Protein AF-A0A0F9G2B8-F1 (afdb_monomer_lite)

Structure (mmCIF, N/CA/C/O backbone):
data_AF-A0A0F9G2B8-F1
#
_entry.id   AF-A0A0F9G2B8-F1
#
loop_
_atom_site.group_PDB
_atom_site.id
_atom_site.type_symbol
_atom_site.label_atom_id
_atom_site.label_alt_id
_atom_site.label_comp_id
_atom_site.label_asym_id
_atom_site.label_entity_id
_atom_site.label_seq_id
_atom_site.pdbx_PDB_ins_code
_atom_site.Cartn_x
_atom_site.Cartn_y
_atom_site.Cartn_z
_atom_site.occupancy
_atom_site.B_iso_or_equiv
_atom_site.auth_seq_id
_atom_site.auth_comp_id
_atom_site.auth_asym_id
_atom_site.auth_atom_id
_atom_site.pdbx_PDB_model_num
ATOM 1 N N . MET A 1 1 ? 28.715 27.271 -20.584 1.00 34.56 1 MET A N 1
ATOM 2 C CA . MET A 1 1 ? 28.093 27.544 -21.894 1.00 34.56 1 MET A CA 1
ATOM 3 C C . MET A 1 1 ? 27.666 26.191 -22.403 1.00 34.56 1 MET A C 1
ATOM 5 O O . MET A 1 1 ? 28.525 25.329 -22.443 1.00 34.56 1 MET A O 1
ATOM 9 N N . ASP A 1 2 ? 26.389 25.977 -22.701 1.00 37.84 2 ASP A N 1
ATOM 10 C CA . ASP A 1 2 ? 25.930 24.709 -23.275 1.00 37.84 2 ASP A CA 1
ATOM 11 C C . ASP A 1 2 ? 26.473 24.624 -24.707 1.00 37.84 2 ASP A C 1
ATOM 13 O O . ASP A 1 2 ? 25.862 25.154 -25.639 1.00 37.84 2 ASP A O 1
ATOM 17 N N . SER A 1 3 ? 27.669 24.055 -24.889 1.00 48.16 3 SER A N 1
ATOM 18 C CA . SER A 1 3 ? 28.168 23.772 -26.229 1.00 48.16 3 SER A CA 1
ATOM 19 C C . SER A 1 3 ? 27.267 22.695 -26.831 1.00 48.16 3 SER A C 1
ATOM 21 O O . SER A 1 3 ? 26.915 21.702 -26.194 1.00 48.16 3 SER A O 1
ATOM 23 N N . ASN A 1 4 ? 26.766 22.950 -28.036 1.00 56.47 4 ASN A N 1
ATOM 24 C CA . ASN A 1 4 ? 25.819 22.049 -28.673 1.00 56.47 4 ASN A CA 1
ATOM 25 C C . ASN A 1 4 ? 26.602 20.819 -29.159 1.00 56.47 4 ASN A C 1
ATOM 27 O O . ASN A 1 4 ? 27.321 20.893 -30.154 1.00 56.47 4 ASN A O 1
ATOM 31 N N . ILE A 1 5 ? 26.529 19.721 -28.404 1.00 71.69 5 ILE A N 1
ATOM 32 C CA . ILE A 1 5 ? 27.292 18.489 -28.673 1.00 71.69 5 ILE A CA 1
ATOM 33 C C . ILE A 1 5 ? 26.738 17.768 -29.915 1.00 71.69 5 ILE A C 1
ATOM 35 O O . ILE A 1 5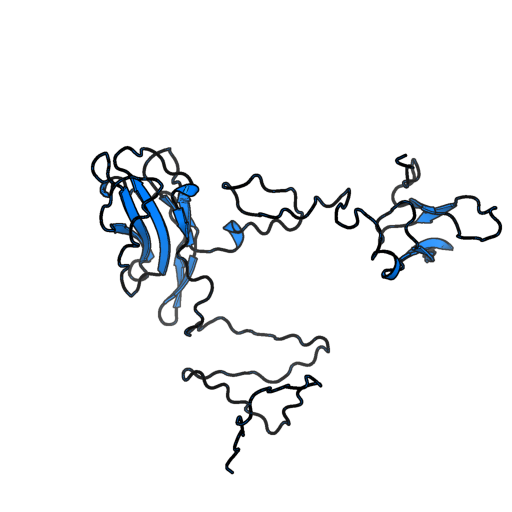 ? 27.465 17.034 -30.588 1.00 71.69 5 ILE A O 1
ATOM 39 N N . ASP A 1 6 ? 25.473 18.023 -30.251 1.00 77.56 6 ASP A N 1
ATOM 40 C CA . ASP A 1 6 ? 24.810 17.494 -31.438 1.00 77.56 6 ASP A CA 1
ATOM 41 C C . ASP A 1 6 ? 25.256 18.223 -32.711 1.00 77.56 6 ASP A C 1
ATOM 43 O O . ASP A 1 6 ? 25.399 19.449 -32.752 1.00 77.56 6 ASP A O 1
ATOM 47 N N . VAL A 1 7 ? 25.440 17.459 -33.788 1.00 80.00 7 VAL A N 1
ATOM 48 C CA . VAL A 1 7 ? 25.774 18.009 -35.106 1.00 80.00 7 VAL A CA 1
ATOM 49 C C . VAL A 1 7 ? 24.481 18.394 -35.839 1.00 80.00 7 VAL A C 1
ATOM 51 O O . VAL A 1 7 ? 23.659 17.508 -36.105 1.00 80.00 7 VAL A O 1
ATOM 54 N N . PRO A 1 8 ? 24.284 19.677 -36.214 1.00 82.12 8 PRO A N 1
ATOM 55 C CA . PRO A 1 8 ? 23.098 20.107 -36.950 1.00 82.12 8 PRO A CA 1
ATOM 56 C C . PRO A 1 8 ? 22.870 19.273 -38.215 1.00 82.12 8 PRO A C 1
ATOM 58 O O . PRO A 1 8 ? 23.817 18.935 -38.928 1.00 82.12 8 PRO A O 1
ATOM 61 N N . ASP A 1 9 ? 21.608 18.917 -38.462 1.00 82.88 9 ASP A N 1
ATOM 62 C CA . ASP A 1 9 ? 21.155 18.138 -39.623 1.00 82.88 9 ASP A CA 1
ATOM 63 C C . ASP A 1 9 ? 21.813 16.751 -39.787 1.00 82.88 9 ASP A C 1
ATOM 65 O O . ASP A 1 9 ? 21.731 16.131 -40.850 1.00 82.88 9 ASP A O 1
ATOM 69 N N . ARG A 1 10 ? 22.453 16.219 -38.732 1.00 78.31 10 ARG A N 1
ATOM 70 C CA . ARG A 1 10 ? 23.087 14.889 -38.737 1.00 78.31 10 ARG A CA 1
ATOM 71 C C . ARG A 1 10 ? 22.729 14.086 -37.480 1.00 78.31 10 ARG A C 1
ATOM 73 O O . ARG A 1 10 ? 23.578 13.909 -36.607 1.00 78.31 10 ARG A O 1
ATOM 80 N N . PRO A 1 11 ? 21.497 13.547 -37.396 1.00 79.12 11 PRO A N 1
ATOM 81 C CA . PRO A 1 11 ? 21.061 12.745 -36.256 1.00 79.12 11 PRO A CA 1
ATOM 82 C C . PRO A 1 11 ? 22.021 11.588 -35.957 1.00 79.12 11 PRO A C 1
ATOM 84 O O . PRO A 1 11 ? 22.464 10.879 -36.865 1.00 79.12 11 PRO A O 1
ATOM 87 N N . GLY A 1 12 ? 22.341 11.399 -34.676 1.00 80.50 12 GLY A N 1
ATOM 88 C CA . GLY A 1 12 ? 23.277 10.368 -34.225 1.00 80.50 12 GLY A CA 1
ATOM 89 C C . GLY A 1 12 ? 24.749 10.688 -34.493 1.00 80.50 12 GLY A C 1
ATOM 90 O O . GLY A 1 12 ? 25.575 9.786 -34.402 1.00 80.50 12 GLY A O 1
ATOM 91 N N . PHE A 1 13 ? 25.102 11.929 -34.842 1.00 86.81 13 PHE A N 1
ATOM 92 C CA . PHE A 1 13 ? 26.487 12.400 -34.837 1.00 86.81 13 PHE A CA 1
ATOM 93 C C . PHE A 1 13 ? 26.721 13.387 -33.701 1.00 86.81 13 PHE A C 1
ATOM 95 O O . PHE A 1 13 ? 25.885 14.245 -33.427 1.00 86.81 13 PHE A O 1
ATOM 102 N N . VAL A 1 14 ? 27.901 13.282 -33.099 1.00 88.50 14 VAL A N 1
ATOM 103 C CA . VAL A 1 14 ? 28.362 14.162 -32.026 1.00 88.50 14 VAL A CA 1
ATOM 104 C C . VAL A 1 14 ? 29.677 14.816 -32.414 1.00 88.50 14 VAL A C 1
ATOM 106 O O . VAL A 1 14 ? 30.476 14.230 -33.158 1.00 88.50 14 VAL A O 1
ATOM 109 N N . TRP A 1 15 ? 29.905 16.023 -31.908 1.00 89.44 15 TRP A N 1
ATOM 110 C CA . TRP A 1 15 ? 31.213 16.658 -31.977 1.00 89.44 15 TRP A CA 1
ATOM 111 C C . TRP A 1 15 ? 32.186 15.966 -31.026 1.00 89.44 15 TRP A C 1
ATOM 113 O O . TRP A 1 15 ? 31.893 15.726 -29.856 1.00 89.44 15 TRP A O 1
ATOM 123 N N . CYS A 1 16 ? 33.362 15.640 -31.544 1.00 88.31 16 CYS A N 1
ATOM 124 C CA . CYS A 1 16 ? 34.480 15.097 -30.794 1.00 88.31 16 CYS A CA 1
ATOM 125 C C . CYS A 1 16 ? 35.729 15.912 -31.102 1.00 88.31 16 CYS A C 1
ATOM 127 O O . CYS A 1 16 ? 35.879 16.465 -32.192 1.00 88.31 16 CYS A O 1
ATOM 129 N N . GLN A 1 17 ? 36.652 15.933 -30.155 1.00 87.38 17 GLN A N 1
ATOM 130 C CA . GLN A 1 17 ? 37.970 16.512 -30.334 1.00 87.38 17 GLN A CA 1
ATOM 131 C C . GLN A 1 17 ? 38.992 15.493 -29.844 1.00 87.38 17 GLN A C 1
ATOM 133 O O . GLN A 1 17 ? 38.793 14.846 -28.817 1.00 87.38 17 GLN A O 1
ATOM 138 N N . GLU A 1 18 ? 40.057 15.296 -30.614 1.00 84.56 18 GLU A N 1
ATOM 139 C CA . GLU A 1 18 ? 41.150 14.434 -30.181 1.00 84.56 18 GLU A CA 1
ATOM 140 C C . GLU A 1 18 ? 41.921 15.152 -29.073 1.00 84.56 18 GLU A C 1
ATOM 142 O O . GLU A 1 18 ? 42.267 16.325 -29.214 1.00 84.56 18 GLU A O 1
ATOM 147 N N . TYR A 1 19 ? 42.169 14.474 -27.956 1.00 73.88 19 TYR A N 1
ATOM 148 C CA . TYR A 1 19 ? 43.008 15.039 -26.909 1.00 73.88 19 TYR A CA 1
ATOM 149 C C . TYR A 1 19 ? 44.463 14.982 -27.373 1.00 73.88 19 TYR A C 1
ATOM 151 O O . TYR A 1 19 ? 45.051 13.904 -27.457 1.00 73.88 19 TYR A O 1
ATOM 159 N N . SER A 1 20 ? 45.037 16.139 -27.697 1.00 74.31 20 SER A N 1
ATOM 160 C CA . SER A 1 20 ? 46.439 16.262 -28.085 1.00 74.31 20 SER A CA 1
ATOM 161 C C . SER A 1 20 ? 47.106 17.348 -27.248 1.00 74.31 20 SER A C 1
ATOM 163 O O . SER A 1 20 ? 46.574 18.454 -27.173 1.00 74.31 20 SER A O 1
ATOM 165 N N . PRO A 1 21 ? 48.291 17.090 -26.668 1.00 65.56 21 PRO A N 1
ATOM 166 C CA . PRO A 1 21 ? 49.053 18.090 -25.918 1.00 65.56 21 PRO A CA 1
ATOM 167 C C . PRO A 1 21 ? 49.640 19.202 -26.806 1.00 65.56 21 PRO A C 1
ATOM 169 O O . PRO A 1 21 ? 50.355 20.066 -26.309 1.00 65.56 21 PRO A O 1
ATOM 172 N N . LEU A 1 22 ? 49.393 19.159 -28.119 1.00 71.69 22 LEU A N 1
ATOM 173 C CA . LEU A 1 22 ? 49.904 20.114 -29.102 1.00 71.69 22 LEU A CA 1
ATOM 174 C C . LEU A 1 22 ? 48.857 21.163 -29.532 1.00 71.69 22 LEU A C 1
ATOM 176 O O . LEU A 1 22 ? 49.079 21.839 -30.529 1.00 71.69 22 LEU A O 1
ATOM 180 N N . ASP A 1 23 ? 47.740 21.292 -28.801 1.00 55.16 23 ASP A N 1
ATOM 181 C CA . ASP A 1 23 ? 46.690 22.331 -28.921 1.00 55.16 23 ASP A CA 1
ATOM 182 C C . ASP A 1 23 ? 46.026 22.536 -30.304 1.00 55.16 23 ASP A C 1
ATOM 184 O O . ASP A 1 23 ? 45.186 23.420 -30.455 1.00 55.16 23 ASP A O 1
ATOM 188 N N . ASP A 1 24 ? 46.315 21.699 -31.305 1.00 58.59 24 ASP A N 1
ATOM 189 C CA . ASP A 1 24 ? 45.799 21.860 -32.675 1.00 58.59 24 ASP A CA 1
ATOM 190 C C . ASP A 1 24 ? 44.963 20.665 -33.155 1.00 58.59 24 ASP A C 1
ATOM 192 O O . ASP A 1 24 ? 45.206 20.062 -34.204 1.00 58.59 24 ASP A O 1
ATOM 196 N N . THR A 1 25 ? 43.964 20.267 -32.368 1.00 72.00 25 THR A N 1
ATOM 197 C CA . THR A 1 25 ? 42.992 19.267 -32.826 1.00 72.00 25 THR A CA 1
ATOM 198 C C . THR A 1 25 ? 41.707 19.950 -33.248 1.00 72.00 25 THR A C 1
ATOM 200 O O . THR A 1 25 ? 40.927 20.448 -32.440 1.00 72.00 25 THR A O 1
ATOM 203 N N . SER A 1 26 ? 41.471 19.961 -34.558 1.00 80.69 26 SER A N 1
ATOM 204 C CA . SER A 1 26 ? 40.194 20.404 -35.109 1.00 80.69 26 SER A CA 1
ATOM 205 C C . SER A 1 26 ? 39.069 19.460 -34.657 1.00 80.69 26 SER A C 1
ATOM 207 O O . SER A 1 26 ? 39.228 18.237 -34.768 1.00 80.69 26 SER A O 1
ATOM 209 N N . PRO A 1 27 ? 37.922 19.991 -34.191 1.00 85.88 27 PRO A N 1
ATOM 210 C CA . PRO A 1 27 ? 36.744 19.181 -33.922 1.00 85.88 27 PRO A CA 1
ATOM 211 C C . PRO A 1 27 ? 36.326 18.380 -35.155 1.00 85.88 27 PRO A C 1
ATOM 213 O O . PRO A 1 27 ? 36.432 18.836 -36.295 1.00 85.88 27 PRO A O 1
ATOM 216 N N . PHE A 1 28 ? 35.813 17.178 -34.931 1.00 89.50 28 PHE A N 1
ATOM 217 C CA . PHE A 1 28 ? 35.293 16.311 -35.978 1.00 89.50 28 PHE A CA 1
ATOM 218 C C . PHE A 1 28 ? 34.016 15.616 -35.517 1.00 89.50 28 PHE A C 1
ATOM 220 O O . PHE A 1 28 ? 33.713 15.553 -34.331 1.00 89.50 28 PHE A O 1
ATOM 227 N N . HIS A 1 29 ? 33.268 15.060 -36.465 1.00 90.62 29 HIS A N 1
ATOM 228 C CA . HIS A 1 29 ? 32.048 14.323 -36.157 1.00 90.62 29 HIS A CA 1
ATOM 229 C C . HIS A 1 29 ? 32.328 12.829 -36.021 1.00 90.62 29 HIS A C 1
ATOM 231 O O . HIS A 1 29 ? 32.966 12.233 -36.898 1.00 90.62 29 HIS A O 1
ATOM 237 N N . ALA A 1 30 ? 31.775 12.208 -34.985 1.00 91.38 30 ALA A N 1
ATOM 238 C CA . ALA A 1 30 ? 31.711 10.758 -34.851 1.00 91.38 30 ALA A CA 1
ATOM 239 C C . ALA A 1 30 ? 30.251 10.307 -34.771 1.00 91.38 30 ALA A C 1
ATOM 241 O O . ALA A 1 30 ? 29.418 10.981 -34.168 1.00 91.38 30 ALA A O 1
ATOM 242 N N . PHE A 1 31 ? 29.933 9.177 -35.403 1.00 90.38 31 PHE A N 1
ATOM 243 C CA . PHE A 1 31 ? 28.634 8.539 -35.227 1.00 90.38 31 PHE A CA 1
ATOM 244 C C . PHE A 1 31 ? 28.550 7.963 -33.813 1.00 90.38 31 PHE A C 1
ATOM 246 O O . PHE A 1 31 ? 29.486 7.311 -33.355 1.00 90.38 31 PHE A O 1
ATOM 253 N N . ASN A 1 32 ? 27.441 8.196 -33.128 1.00 87.62 32 ASN A N 1
ATOM 254 C CA . ASN A 1 32 ? 27.230 7.774 -31.761 1.00 87.62 32 ASN A CA 1
ATOM 255 C C . ASN A 1 32 ? 25.760 7.405 -31.545 1.00 87.62 32 ASN A C 1
ATOM 257 O O . ASN A 1 32 ? 24.875 8.257 -31.555 1.00 87.62 32 ASN A O 1
ATOM 261 N N . ASN A 1 33 ? 25.514 6.117 -31.341 1.00 82.25 33 ASN A N 1
ATOM 262 C CA . ASN A 1 33 ? 24.203 5.567 -31.007 1.00 82.25 33 ASN A CA 1
ATOM 263 C C . ASN A 1 33 ? 24.237 4.696 -29.741 1.00 82.25 33 ASN A C 1
ATOM 265 O O . ASN A 1 33 ? 23.282 3.964 -29.491 1.00 82.25 33 ASN A O 1
ATOM 269 N N . LYS A 1 34 ? 25.347 4.729 -28.991 1.00 77.56 34 LYS A N 1
ATOM 270 C CA . LYS A 1 34 ? 25.601 3.840 -27.843 1.00 77.56 34 LYS A CA 1
ATOM 271 C C . LYS A 1 34 ? 25.976 4.601 -26.579 1.00 77.56 34 LYS A C 1
ATOM 273 O O . LYS A 1 34 ? 25.572 4.201 -25.495 1.00 77.56 34 LYS A O 1
ATOM 278 N N . VAL A 1 35 ? 26.741 5.682 -26.710 1.00 77.81 35 VAL A N 1
ATOM 279 C CA . VAL A 1 35 ? 27.266 6.453 -25.580 1.00 77.81 35 VAL A CA 1
ATOM 280 C C . VAL A 1 35 ? 26.490 7.761 -25.470 1.00 77.81 35 VAL A C 1
ATOM 282 O O . VAL A 1 35 ? 26.173 8.392 -26.474 1.00 77.81 35 VAL A O 1
ATOM 285 N N . GLN A 1 36 ? 26.174 8.215 -24.261 1.00 74.62 36 GLN A N 1
ATOM 286 C CA . GLN A 1 36 ? 25.543 9.522 -24.099 1.00 74.62 36 GLN A CA 1
ATOM 287 C C . GLN A 1 36 ? 26.534 10.638 -24.462 1.00 74.62 36 GLN A C 1
ATOM 289 O O . GLN A 1 36 ? 27.623 10.717 -23.901 1.00 74.62 36 GLN A O 1
ATOM 294 N N . ALA A 1 37 ? 26.145 11.523 -25.377 1.00 77.00 37 ALA A N 1
ATOM 295 C CA . ALA A 1 37 ? 26.949 12.675 -25.759 1.00 77.00 37 ALA A CA 1
ATOM 296 C C . ALA A 1 37 ? 27.060 13.673 -24.589 1.00 77.00 37 ALA A C 1
ATOM 298 O O . ALA A 1 37 ? 26.040 14.145 -24.083 1.00 77.00 37 ALA A O 1
ATOM 299 N N . ARG A 1 38 ? 28.282 13.980 -24.141 1.00 74.12 38 ARG A N 1
ATOM 300 C CA . ARG A 1 38 ? 28.563 14.932 -23.053 1.00 74.12 38 ARG A CA 1
ATOM 301 C C . ARG A 1 38 ? 29.837 15.716 -23.364 1.00 74.12 38 ARG A C 1
ATOM 303 O O . ARG A 1 38 ? 30.818 15.139 -23.827 1.00 74.12 38 ARG A O 1
ATOM 310 N N . GLU A 1 39 ? 29.826 17.016 -23.090 1.00 77.44 39 GLU A N 1
ATOM 311 C CA . GLU A 1 39 ? 31.024 17.851 -23.186 1.00 77.44 39 GLU A CA 1
ATOM 312 C C . GLU A 1 39 ? 32.065 17.368 -22.166 1.00 77.44 39 GLU A C 1
ATOM 314 O O . GLU A 1 39 ? 31.724 17.030 -21.033 1.00 77.44 39 GLU A O 1
ATOM 319 N N . GLY A 1 40 ? 33.328 17.274 -22.588 1.00 75.81 40 GLY A N 1
ATOM 320 C CA . GLY A 1 40 ? 34.428 16.796 -21.743 1.00 75.81 40 GLY A CA 1
ATOM 321 C C . GLY A 1 40 ? 34.461 15.282 -21.500 1.00 75.81 40 GLY A C 1
ATOM 322 O O . GLY A 1 40 ? 35.396 14.790 -20.867 1.00 75.81 40 GLY A O 1
ATOM 323 N N . LEU A 1 41 ? 33.494 14.514 -22.015 1.00 78.25 41 LEU A N 1
ATOM 324 C CA . LEU A 1 41 ? 33.503 13.062 -21.878 1.00 78.25 41 LEU A CA 1
ATOM 325 C C . LEU A 1 41 ? 34.591 12.436 -22.745 1.00 78.25 41 LEU A C 1
ATOM 327 O O . LEU A 1 41 ? 34.567 12.536 -23.972 1.00 78.25 41 LEU A O 1
ATOM 331 N N . THR A 1 42 ? 35.522 11.732 -22.104 1.00 84.69 42 THR A N 1
ATOM 332 C CA . THR A 1 42 ? 36.552 10.988 -22.830 1.00 84.69 42 THR A CA 1
ATOM 333 C C . THR A 1 42 ? 35.955 9.710 -23.409 1.00 84.69 42 THR A C 1
ATOM 335 O O . THR A 1 42 ? 35.523 8.810 -22.682 1.00 84.69 42 THR A O 1
ATOM 338 N N . VAL A 1 43 ? 35.957 9.631 -24.736 1.00 84.94 43 VAL A N 1
ATOM 339 C CA . VAL A 1 43 ? 35.397 8.519 -25.504 1.00 84.94 43 VAL A CA 1
ATOM 340 C C . VAL A 1 43 ? 36.460 7.841 -26.357 1.00 84.94 43 VAL A C 1
ATOM 342 O O . VAL A 1 43 ? 37.454 8.446 -26.753 1.00 84.94 43 VAL A O 1
ATOM 345 N N . TRP A 1 44 ? 36.229 6.570 -26.660 1.00 89.12 44 TRP A N 1
ATOM 346 C CA . TRP A 1 44 ? 37.056 5.775 -27.552 1.00 89.12 44 TRP A CA 1
ATOM 347 C C . TRP A 1 44 ? 36.438 5.829 -28.943 1.00 89.12 44 TRP A C 1
ATOM 349 O O . TRP A 1 44 ? 35.273 5.475 -29.134 1.00 89.12 44 TRP A O 1
ATOM 359 N N . ILE A 1 45 ? 37.215 6.278 -29.926 1.00 90.75 45 ILE A N 1
ATOM 360 C CA . ILE A 1 45 ? 36.748 6.444 -31.303 1.00 90.75 45 ILE A CA 1
ATOM 361 C C . ILE A 1 45 ? 37.462 5.438 -32.192 1.00 90.75 45 ILE A C 1
ATOM 363 O O . ILE A 1 45 ? 38.688 5.358 -32.212 1.00 90.75 45 ILE A O 1
ATOM 367 N N . GLY A 1 46 ? 36.681 4.688 -32.961 1.00 90.88 46 GLY A N 1
ATOM 368 C CA . GLY A 1 46 ? 37.188 3.729 -33.933 1.00 90.88 46 GLY A CA 1
ATOM 369 C C . GLY A 1 46 ? 36.522 3.875 -35.291 1.00 90.88 46 GLY A C 1
ATOM 370 O O . GLY A 1 46 ? 35.751 4.801 -35.541 1.00 90.88 46 GLY A O 1
ATOM 371 N N . LYS A 1 47 ? 36.836 2.949 -36.200 1.00 90.94 47 LYS A N 1
ATOM 372 C CA . LYS A 1 47 ? 36.167 2.852 -37.502 1.00 90.94 47 LYS A CA 1
ATOM 373 C C . LYS A 1 47 ? 34.990 1.885 -37.399 1.00 90.94 47 LYS A C 1
ATOM 375 O O . LYS A 1 47 ? 35.196 0.696 -37.180 1.00 90.94 47 LYS A O 1
ATOM 380 N N . GLY A 1 48 ? 33.780 2.402 -37.579 1.00 80.56 48 GLY A N 1
ATOM 381 C CA . GLY A 1 48 ? 32.556 1.614 -37.684 1.00 80.56 48 GLY A CA 1
ATOM 382 C C . GLY A 1 48 ? 32.327 1.057 -39.093 1.00 80.56 48 GLY A C 1
ATOM 383 O O . GLY A 1 48 ? 33.138 1.237 -40.012 1.00 80.56 48 GLY A O 1
ATOM 384 N N . LEU A 1 49 ? 31.176 0.406 -39.285 1.00 73.56 49 LEU A N 1
ATOM 385 C CA . LEU A 1 49 ? 30.747 -0.095 -40.595 1.00 73.56 49 LEU A CA 1
ATOM 386 C C . LEU A 1 49 ? 30.717 1.044 -41.630 1.00 73.56 49 LEU A C 1
ATOM 388 O O . LEU A 1 49 ? 30.201 2.131 -41.369 1.00 73.56 49 LEU A O 1
ATOM 392 N N . GLY A 1 50 ? 31.298 0.799 -42.808 1.00 79.69 50 GLY A N 1
ATOM 393 C CA . GLY A 1 50 ? 31.427 1.806 -43.869 1.00 79.69 50 GLY A CA 1
ATOM 394 C C . GLY A 1 50 ? 32.581 2.799 -43.679 1.00 79.69 50 GLY A C 1
ATOM 395 O O . GLY A 1 50 ? 32.644 3.798 -44.388 1.00 79.69 50 GLY A O 1
ATOM 396 N N . GLY A 1 51 ? 33.494 2.557 -42.730 1.00 84.31 51 GLY A N 1
ATOM 397 C CA . GLY A 1 51 ? 34.713 3.356 -42.551 1.00 84.31 51 GLY A CA 1
ATOM 398 C C . GLY A 1 51 ? 34.502 4.711 -41.869 1.00 84.31 51 GLY A C 1
ATOM 399 O O . GLY A 1 51 ? 35.456 5.480 -41.733 1.00 84.31 51 GLY A O 1
ATOM 400 N N . ARG A 1 52 ? 33.277 5.001 -41.416 1.00 85.06 52 ARG A N 1
ATOM 401 C CA . ARG A 1 52 ? 32.959 6.196 -40.625 1.00 85.06 52 ARG A CA 1
ATOM 402 C C . ARG A 1 52 ? 33.574 6.103 -39.228 1.00 85.06 52 ARG A C 1
ATOM 404 O O . ARG A 1 52 ? 33.692 5.012 -38.675 1.00 85.06 52 ARG A O 1
ATOM 411 N N . ARG A 1 53 ? 33.931 7.248 -38.646 1.00 91.44 53 ARG A N 1
ATOM 412 C CA . ARG A 1 53 ? 34.326 7.324 -37.233 1.00 91.44 53 ARG A CA 1
ATOM 413 C C . ARG A 1 53 ? 33.100 7.059 -36.363 1.00 91.44 53 ARG A C 1
ATOM 415 O O . ARG A 1 53 ? 32.061 7.681 -36.583 1.00 91.44 53 ARG A O 1
ATOM 422 N N . GLU A 1 54 ? 33.218 6.134 -35.423 1.00 92.19 54 GLU A N 1
ATOM 423 C CA . GLU A 1 54 ? 32.156 5.733 -34.500 1.00 92.19 54 GLU A CA 1
ATOM 424 C C . GLU A 1 54 ? 32.683 5.785 -33.067 1.00 92.19 54 GLU A C 1
ATOM 426 O O . GLU A 1 54 ? 33.818 5.378 -32.803 1.00 92.19 54 GLU A O 1
ATOM 431 N N . VAL A 1 55 ? 31.857 6.298 -32.159 1.00 89.19 55 VAL A N 1
ATOM 432 C CA . VAL A 1 55 ? 32.082 6.198 -30.719 1.00 89.19 55 VAL A CA 1
ATOM 433 C C . VAL A 1 55 ? 31.852 4.742 -30.323 1.00 89.19 55 VAL A C 1
ATOM 435 O O . VAL A 1 55 ? 30.736 4.232 -30.425 1.00 89.19 55 VAL A O 1
ATOM 438 N N . LEU A 1 56 ? 32.929 4.058 -29.941 1.00 86.00 56 LEU A N 1
ATOM 439 C CA . LEU A 1 56 ? 32.903 2.631 -29.627 1.00 86.00 56 LEU A CA 1
ATOM 440 C C . LEU A 1 56 ? 32.490 2.387 -28.184 1.00 86.00 56 LEU A C 1
ATOM 442 O O . LEU A 1 56 ? 31.642 1.541 -27.918 1.00 86.00 56 LEU A O 1
ATOM 446 N N . ASP A 1 57 ? 33.130 3.123 -27.286 1.00 84.12 57 ASP A N 1
ATOM 447 C CA . ASP A 1 57 ? 32.988 2.991 -25.848 1.00 84.12 57 ASP A CA 1
ATOM 448 C C . ASP A 1 57 ? 33.505 4.273 -25.184 1.00 84.12 57 ASP A C 1
ATOM 450 O O . ASP A 1 57 ? 33.907 5.232 -25.854 1.00 84.12 57 ASP A O 1
ATOM 454 N N . TRP A 1 58 ? 33.510 4.308 -23.865 1.00 84.06 58 TRP A N 1
ATOM 455 C CA . TRP A 1 58 ? 33.930 5.455 -23.085 1.00 84.06 58 TRP A CA 1
ATOM 456 C C . TRP A 1 58 ? 34.739 5.018 -21.873 1.00 84.06 58 TRP A C 1
ATOM 458 O O . TRP A 1 58 ? 34.623 3.893 -21.389 1.00 84.06 58 TRP A O 1
ATOM 468 N N . ASN A 1 59 ? 35.608 5.901 -21.383 1.00 73.56 59 ASN A N 1
ATOM 469 C CA . ASN A 1 59 ? 36.401 5.569 -20.211 1.00 73.56 59 ASN A CA 1
ATOM 470 C C . ASN A 1 59 ? 35.545 5.698 -18.937 1.00 73.56 59 ASN A C 1
ATOM 472 O O . ASN A 1 59 ? 35.345 6.793 -18.412 1.00 73.56 59 ASN A O 1
ATOM 476 N N . ASN A 1 60 ? 35.071 4.571 -18.404 1.00 63.97 60 ASN A N 1
ATOM 477 C CA . ASN A 1 60 ? 34.235 4.556 -17.200 1.00 63.97 60 ASN A CA 1
ATOM 478 C C . ASN A 1 60 ? 34.985 5.032 -15.931 1.00 63.97 60 ASN A C 1
ATOM 480 O O . ASN A 1 60 ? 34.367 5.461 -14.962 1.00 63.97 60 ASN A O 1
ATOM 484 N N . SER A 1 61 ? 36.326 5.033 -15.933 1.00 60.31 61 SER A N 1
ATOM 485 C CA . SER A 1 61 ? 37.123 5.525 -14.792 1.00 60.31 61 SER A CA 1
ATOM 486 C C . SER A 1 61 ? 37.162 7.056 -14.668 1.00 60.31 61 SER A C 1
ATOM 488 O O . SER A 1 61 ? 37.500 7.574 -13.607 1.00 60.31 61 SER A O 1
ATOM 490 N N . THR A 1 62 ? 36.769 7.800 -15.710 1.00 58.12 62 THR A N 1
ATOM 491 C CA . THR A 1 62 ? 36.733 9.279 -15.702 1.00 58.12 62 THR A CA 1
ATOM 492 C C . THR A 1 62 ? 35.452 9.887 -15.109 1.00 58.12 62 THR A C 1
ATOM 494 O O . THR A 1 62 ? 35.368 11.103 -14.969 1.00 58.12 62 THR A O 1
ATOM 497 N N . ILE A 1 63 ? 34.467 9.071 -14.719 1.00 52.53 63 ILE A N 1
ATOM 498 C CA . ILE A 1 63 ? 33.170 9.527 -14.173 1.00 52.53 63 ILE A CA 1
ATOM 499 C C . ILE A 1 63 ? 33.207 9.883 -12.690 1.00 52.53 63 ILE A C 1
ATOM 501 O O . ILE A 1 63 ? 32.363 10.642 -12.217 1.00 52.53 63 ILE A O 1
ATOM 505 N N . VAL A 1 64 ? 34.190 9.370 -11.951 1.00 46.31 64 VAL A N 1
ATOM 506 C CA . VAL A 1 64 ? 34.185 9.410 -10.479 1.00 46.31 64 VAL A CA 1
ATOM 507 C C . VAL A 1 64 ? 34.343 10.837 -9.912 1.00 46.31 64 VAL A C 1
ATOM 509 O O . 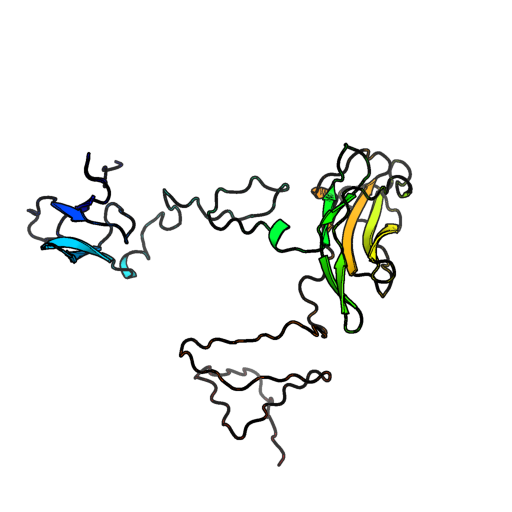VAL A 1 64 ? 34.227 11.020 -8.711 1.00 46.31 64 VAL A O 1
ATOM 512 N N . ASN A 1 65 ? 34.553 11.863 -10.749 1.00 47.59 65 ASN A N 1
ATOM 513 C CA . ASN A 1 65 ? 34.787 13.245 -10.307 1.00 47.59 65 ASN A CA 1
ATOM 514 C C . ASN A 1 65 ? 34.066 14.335 -11.123 1.00 47.59 65 ASN A C 1
ATOM 516 O O . ASN A 1 65 ? 34.470 15.496 -11.078 1.00 47.59 65 ASN A O 1
ATOM 520 N N . THR A 1 66 ? 33.010 14.017 -11.876 1.00 48.19 66 THR A N 1
ATOM 521 C CA . THR A 1 66 ? 32.183 15.083 -12.468 1.00 48.19 66 THR A CA 1
ATOM 522 C C . THR A 1 66 ? 31.047 15.452 -11.524 1.00 48.19 66 THR A C 1
ATOM 524 O O . THR A 1 66 ? 30.087 14.685 -11.388 1.00 48.19 66 THR A O 1
ATOM 527 N N . ASP A 1 67 ? 31.132 16.639 -10.917 1.00 45.34 67 ASP A N 1
ATOM 528 C CA . ASP A 1 67 ? 29.978 17.318 -10.323 1.00 45.34 67 ASP A CA 1
ATOM 529 C C . ASP A 1 67 ? 28.827 17.254 -11.342 1.00 45.34 67 ASP A C 1
ATOM 531 O O . ASP A 1 67 ? 28.991 17.677 -12.489 1.00 45.34 67 ASP A O 1
ATOM 535 N N . ASN A 1 68 ? 27.680 16.690 -10.944 1.00 46.16 68 ASN A N 1
ATOM 536 C CA . ASN A 1 68 ? 26.493 16.412 -11.777 1.00 46.16 68 ASN A CA 1
ATOM 537 C C . ASN A 1 68 ? 26.424 15.063 -12.524 1.00 46.16 68 ASN A C 1
ATOM 539 O O . ASN A 1 68 ? 25.549 14.903 -13.377 1.00 46.16 68 ASN A O 1
ATOM 543 N N . TYR A 1 69 ? 27.221 14.038 -12.186 1.00 47.91 69 TYR A N 1
ATOM 544 C CA . TYR A 1 69 ? 26.934 12.677 -12.689 1.00 47.91 69 TYR A CA 1
ATOM 545 C C . TYR A 1 69 ? 25.508 12.200 -12.324 1.00 47.91 69 TYR A C 1
ATOM 547 O O . TYR A 1 69 ? 24.861 11.526 -13.125 1.00 47.91 69 TYR A O 1
ATOM 555 N N . ALA A 1 70 ? 24.984 12.650 -11.177 1.00 47.06 70 ALA A N 1
ATOM 556 C CA . ALA A 1 70 ? 23.622 12.388 -10.706 1.00 47.06 70 ALA A CA 1
ATOM 557 C C . ALA A 1 70 ? 22.505 13.155 -11.455 1.00 47.06 70 ALA A C 1
ATOM 559 O O . ALA A 1 70 ? 21.330 12.893 -11.217 1.00 47.06 70 ALA A O 1
ATOM 560 N N . ALA A 1 71 ? 22.834 14.089 -12.354 1.00 45.69 71 ALA A N 1
ATOM 561 C CA . ALA A 1 71 ? 21.855 14.850 -13.130 1.00 45.69 71 ALA A CA 1
ATOM 562 C C . ALA A 1 71 ? 21.964 14.473 -14.614 1.00 45.69 71 ALA A C 1
ATOM 564 O O . ALA A 1 71 ? 22.621 15.135 -15.419 1.00 45.69 71 ALA A O 1
ATOM 565 N N . GLN A 1 72 ? 21.336 13.364 -14.997 1.00 49.88 72 GLN A N 1
ATOM 566 C CA . GLN A 1 72 ? 21.204 13.004 -16.403 1.00 49.88 72 GLN A CA 1
ATOM 567 C C . GLN A 1 72 ? 20.210 13.980 -17.081 1.00 49.88 72 GLN A C 1
ATOM 569 O O . GLN A 1 72 ? 19.055 14.088 -16.698 1.00 49.88 72 GLN A O 1
ATOM 574 N N . LYS A 1 73 ? 20.626 14.711 -18.130 1.00 42.53 73 LYS A N 1
ATOM 575 C CA . LYS A 1 73 ? 19.753 15.678 -18.851 1.00 42.53 73 LYS A CA 1
ATOM 576 C C . LYS A 1 73 ? 18.565 15.020 -19.591 1.00 42.53 73 LYS A C 1
ATOM 578 O O . LYS A 1 73 ? 17.631 15.716 -19.969 1.00 42.53 73 LYS A O 1
ATOM 583 N N . TYR A 1 74 ? 18.592 13.696 -19.781 1.00 44.19 74 TYR A N 1
ATOM 584 C CA . TYR A 1 74 ? 17.543 12.918 -20.469 1.00 44.19 74 TYR A CA 1
ATOM 585 C C . TYR A 1 74 ? 16.949 11.777 -19.638 1.00 44.19 74 TYR A C 1
ATOM 587 O O . TYR A 1 74 ? 16.054 11.081 -20.107 1.00 44.19 74 TYR A O 1
ATOM 595 N N . LEU A 1 75 ? 17.438 11.589 -18.419 1.00 42.53 75 LEU A N 1
ATOM 596 C CA . LEU A 1 75 ? 16.867 10.669 -17.452 1.00 42.53 75 LEU A CA 1
ATOM 597 C C . LEU A 1 75 ? 16.705 11.496 -16.188 1.00 42.53 75 LEU A C 1
ATOM 599 O O . LEU A 1 75 ? 17.702 11.939 -15.624 1.00 42.53 75 LEU A O 1
ATOM 603 N N . PRO A 1 76 ? 15.476 11.845 -15.818 1.00 45.09 76 PRO A N 1
ATOM 604 C CA . PRO A 1 76 ? 15.257 12.682 -14.657 1.00 45.09 76 PRO A CA 1
ATOM 605 C C . PRO A 1 76 ? 15.963 12.100 -13.443 1.00 45.09 76 PRO A C 1
ATOM 607 O O . PRO A 1 76 ? 16.076 10.884 -13.322 1.00 45.09 76 PRO A O 1
ATOM 610 N N . THR A 1 77 ? 16.491 12.973 -12.583 1.00 48.47 77 THR A N 1
ATOM 611 C CA . THR A 1 77 ? 17.084 12.562 -11.310 1.00 48.47 77 THR A CA 1
ATOM 612 C C . THR A 1 77 ? 16.157 11.544 -10.654 1.00 48.47 77 THR A C 1
ATOM 614 O O . THR A 1 77 ? 14.978 11.862 -10.469 1.00 48.47 77 THR A O 1
ATOM 617 N N . HIS A 1 78 ? 16.682 10.347 -10.352 1.00 47.75 78 HIS A N 1
ATOM 618 C CA . HIS A 1 78 ? 15.926 9.304 -9.659 1.00 47.75 78 HIS A CA 1
ATOM 619 C C . HIS A 1 78 ? 15.273 9.946 -8.445 1.00 47.75 78 HIS A C 1
ATOM 621 O O . HIS A 1 78 ? 15.956 10.569 -7.622 1.00 47.75 78 HIS A O 1
ATOM 627 N N . HIS A 1 79 ? 13.948 9.889 -8.381 1.00 50.78 79 HIS A N 1
ATOM 628 C CA . HIS A 1 79 ? 13.239 10.576 -7.317 1.00 50.78 79 HIS A CA 1
ATOM 629 C C . HIS A 1 7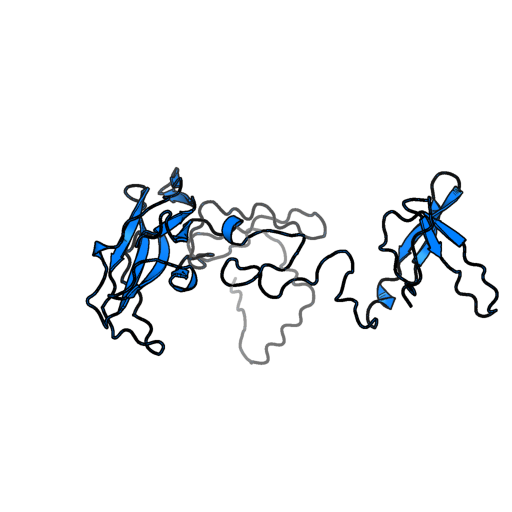9 ? 13.472 9.803 -6.017 1.00 50.78 79 HIS A C 1
ATOM 631 O O . HIS A 1 79 ? 13.575 8.579 -6.024 1.00 50.78 79 HIS A O 1
ATOM 637 N N . SER A 1 80 ? 13.619 10.491 -4.887 1.00 51.62 80 SER A N 1
ATOM 638 C CA . SER A 1 80 ? 13.803 9.808 -3.597 1.00 51.62 80 SER A CA 1
ATOM 639 C C . SER A 1 80 ? 12.553 9.047 -3.153 1.00 51.62 80 SER A C 1
ATOM 641 O O . SER A 1 80 ? 12.640 8.178 -2.292 1.00 51.62 80 SER A O 1
ATOM 643 N N . ASP A 1 81 ? 11.403 9.371 -3.743 1.00 52.03 81 ASP A N 1
ATOM 644 C CA . ASP A 1 81 ? 10.110 8.763 -3.465 1.00 52.03 81 ASP A CA 1
ATOM 645 C C . ASP A 1 81 ? 9.380 8.434 -4.780 1.00 52.03 81 ASP A C 1
ATOM 647 O O . ASP A 1 81 ? 9.381 9.198 -5.745 1.00 52.03 81 ASP A O 1
ATOM 651 N N . HIS A 1 82 ? 8.836 7.220 -4.863 1.00 52.59 82 HIS A N 1
ATOM 652 C CA . HIS A 1 82 ? 8.089 6.716 -6.025 1.00 52.59 82 HIS A CA 1
ATOM 653 C C . HIS A 1 82 ? 6.632 6.406 -5.623 1.00 52.59 82 HIS A C 1
ATOM 655 O O . HIS A 1 82 ? 5.941 5.597 -6.250 1.00 52.59 82 HIS A O 1
ATOM 661 N N . GLU A 1 83 ? 6.160 7.035 -4.545 1.00 47.78 83 GLU A N 1
ATOM 662 C CA . GLU A 1 83 ? 4.855 6.785 -3.941 1.00 47.78 83 GLU A CA 1
ATOM 663 C C . GLU A 1 83 ? 3.857 7.873 -4.352 1.00 47.78 83 GLU A C 1
ATOM 665 O O . GLU A 1 83 ? 3.977 9.041 -3.995 1.00 47.78 83 GLU A O 1
ATOM 670 N N . TRP A 1 84 ? 2.854 7.481 -5.144 1.00 45.91 84 TRP A N 1
ATOM 671 C CA . TRP A 1 84 ? 1.701 8.326 -5.464 1.00 45.91 84 TRP A CA 1
ATOM 672 C C . TRP A 1 84 ? 0.500 7.892 -4.612 1.00 45.91 84 TRP A C 1
ATOM 674 O O . TRP A 1 84 ? 0.238 6.673 -4.563 1.00 45.91 84 TRP A O 1
ATOM 684 N N . PRO A 1 85 ? -0.267 8.831 -4.019 1.00 48.97 85 PRO A N 1
ATOM 685 C CA . PRO A 1 85 ? -0.306 10.280 -4.229 1.00 48.97 85 PRO A CA 1
ATOM 686 C C . PRO A 1 85 ? 0.457 11.100 -3.192 1.00 48.97 85 PRO A C 1
ATOM 688 O O . PRO A 1 85 ? 0.447 12.325 -3.295 1.00 48.97 85 PRO A O 1
ATOM 691 N N . ASP A 1 86 ? 1.089 10.454 -2.216 1.00 47.97 86 ASP A N 1
ATOM 692 C CA . ASP A 1 86 ? 1.726 11.140 -1.089 1.00 47.97 86 ASP A CA 1
ATOM 693 C C . ASP A 1 86 ? 2.864 12.068 -1.546 1.00 47.97 86 ASP A C 1
ATOM 695 O O . ASP A 1 86 ? 3.144 13.079 -0.898 1.00 47.97 86 ASP A O 1
ATOM 699 N N . PHE A 1 87 ? 3.433 11.806 -2.731 1.00 52.56 87 PHE A N 1
ATOM 700 C CA . PHE A 1 87 ? 4.429 12.652 -3.376 1.00 52.56 87 PHE A CA 1
ATOM 701 C C . PHE A 1 87 ? 4.129 12.919 -4.857 1.00 52.56 87 PHE A C 1
ATOM 703 O O . PHE A 1 87 ? 3.378 12.208 -5.536 1.00 52.56 87 PHE A O 1
ATOM 710 N N . LYS A 1 88 ? 4.728 13.994 -5.386 1.00 50.34 88 LYS A N 1
ATOM 711 C CA . LYS A 1 88 ? 4.714 14.296 -6.821 1.00 50.34 88 LYS A CA 1
ATOM 712 C C . LYS A 1 88 ? 5.737 13.369 -7.486 1.00 50.34 88 LYS A C 1
ATOM 714 O O . LYS A 1 88 ? 6.925 13.619 -7.307 1.00 50.34 88 LYS A O 1
ATOM 719 N N . PRO A 1 89 ? 5.318 12.351 -8.258 1.00 49.41 89 PRO A N 1
ATOM 720 C CA . PRO A 1 89 ? 6.248 11.374 -8.800 1.00 49.41 89 PRO A CA 1
ATOM 721 C C . PRO A 1 89 ? 7.258 12.096 -9.686 1.00 49.41 89 PRO A C 1
ATOM 723 O O . PRO A 1 89 ? 6.880 12.824 -10.616 1.00 49.41 89 PRO A O 1
ATOM 726 N N . GLY A 1 90 ? 8.541 11.926 -9.373 1.00 52.81 90 GLY A N 1
ATOM 727 C CA . GLY A 1 90 ? 9.596 12.370 -10.267 1.00 52.81 90 GLY A CA 1
ATOM 728 C C . GLY A 1 90 ? 9.521 11.600 -11.590 1.00 52.81 90 GLY A C 1
ATOM 729 O O . GLY A 1 90 ? 8.954 10.507 -11.643 1.00 52.81 90 GLY A O 1
ATOM 730 N N . PRO A 1 91 ? 10.030 12.159 -12.695 1.00 47.66 91 PRO A N 1
ATOM 731 C CA . PRO A 1 91 ? 9.812 11.584 -14.013 1.00 47.66 91 PRO A CA 1
ATOM 732 C C . PRO A 1 91 ? 10.793 10.435 -14.307 1.00 47.66 91 PRO A C 1
ATOM 734 O O . PRO A 1 91 ? 11.559 10.495 -15.255 1.00 47.66 91 PRO A O 1
ATOM 737 N N . ASP A 1 92 ? 10.805 9.381 -13.494 1.00 48.78 92 ASP A N 1
ATOM 738 C CA . ASP A 1 92 ? 11.736 8.266 -13.680 1.00 48.78 92 ASP A CA 1
ATOM 739 C C . ASP A 1 92 ? 11.253 7.271 -14.760 1.00 48.78 92 ASP A C 1
ATOM 741 O O . ASP A 1 92 ? 10.054 7.010 -14.905 1.00 48.78 92 ASP A O 1
ATOM 745 N N . VAL A 1 93 ? 12.176 6.719 -15.559 1.00 42.00 93 VAL A N 1
ATOM 746 C CA . VAL A 1 93 ? 11.847 5.851 -16.720 1.00 42.00 93 VAL A CA 1
ATOM 747 C C . VAL A 1 93 ? 11.564 4.397 -16.343 1.00 42.00 93 VAL A C 1
ATOM 749 O O . VAL A 1 93 ? 11.066 3.631 -17.169 1.00 42.00 93 VAL A O 1
ATOM 752 N N . VAL A 1 94 ? 11.819 4.013 -15.093 1.00 45.59 94 VAL A N 1
ATOM 753 C CA . VAL A 1 94 ? 11.426 2.712 -14.542 1.00 45.59 94 VAL A CA 1
ATOM 754 C C . VAL A 1 94 ? 10.193 2.923 -13.668 1.00 45.59 94 VAL A C 1
ATOM 756 O O . VAL A 1 94 ? 10.228 2.783 -12.450 1.00 45.59 94 VAL A O 1
ATOM 759 N N . ASN A 1 95 ? 9.079 3.299 -14.301 1.00 40.59 95 ASN A N 1
ATOM 760 C CA . ASN A 1 95 ? 7.768 3.369 -13.655 1.00 40.59 95 ASN A CA 1
ATOM 761 C C . ASN A 1 95 ? 7.263 1.954 -13.341 1.00 40.59 95 ASN A C 1
ATOM 763 O O . ASN A 1 95 ? 6.322 1.450 -13.953 1.00 40.59 95 ASN A O 1
ATOM 767 N N . VAL A 1 96 ? 7.889 1.293 -12.374 1.00 43.03 96 VAL A N 1
ATOM 768 C CA . VAL A 1 96 ? 7.226 0.231 -11.636 1.00 43.03 96 VAL A CA 1
ATOM 769 C C . VAL A 1 96 ? 6.552 0.920 -10.462 1.00 43.03 96 VAL A C 1
ATOM 771 O O . VAL A 1 96 ? 7.133 1.102 -9.398 1.00 43.03 96 VAL A O 1
ATOM 774 N N . TYR A 1 97 ? 5.322 1.378 -10.683 1.00 45.19 97 TYR A N 1
ATOM 775 C CA . TYR A 1 97 ? 4.529 1.960 -9.611 1.00 45.19 97 TYR A CA 1
ATOM 776 C C . TYR A 1 97 ? 4.424 0.930 -8.472 1.00 45.19 97 TYR A C 1
ATOM 778 O O . TYR A 1 97 ? 4.138 -0.241 -8.740 1.00 45.19 97 TYR A O 1
ATOM 786 N N . PRO A 1 98 ? 4.550 1.313 -7.194 1.00 44.38 98 PRO A N 1
ATOM 787 C CA . PRO A 1 98 ? 4.242 0.405 -6.088 1.00 44.38 98 PRO A CA 1
ATOM 788 C C . PRO A 1 98 ? 2.815 -0.169 -6.195 1.00 44.38 98 PRO A C 1
ATOM 790 O O . PRO A 1 98 ? 2.552 -1.293 -5.768 1.00 44.38 98 PRO A O 1
ATOM 793 N N . ARG A 1 99 ? 1.897 0.549 -6.868 1.00 44.22 99 ARG A N 1
ATOM 794 C CA . ARG A 1 99 ? 0.561 0.056 -7.268 1.00 44.22 99 ARG A CA 1
ATOM 795 C C . ARG A 1 99 ? 0.597 -1.165 -8.193 1.00 44.22 99 ARG A C 1
ATOM 797 O O . ARG A 1 99 ? -0.304 -1.987 -8.126 1.00 44.22 99 ARG A O 1
ATOM 804 N N . SER A 1 100 ? 1.618 -1.289 -9.039 1.00 40.31 100 SER A N 1
ATOM 805 C CA . SER A 1 100 ? 1.828 -2.443 -9.926 1.00 40.31 100 SER A CA 1
ATOM 806 C C . SER A 1 100 ? 2.571 -3.614 -9.274 1.00 40.31 100 SER A C 1
ATOM 808 O O . SER A 1 100 ? 2.541 -4.707 -9.832 1.00 40.31 100 SER A O 1
ATOM 810 N N . LEU A 1 101 ? 3.202 -3.425 -8.108 1.00 55.81 101 LEU A N 1
ATOM 811 C CA . LEU A 1 101 ? 3.900 -4.507 -7.395 1.00 55.81 101 LEU A CA 1
ATOM 812 C C . LEU A 1 101 ? 3.134 -5.054 -6.196 1.00 55.81 101 LEU A C 1
ATOM 814 O O . LEU A 1 101 ? 3.346 -6.197 -5.804 1.00 55.81 101 LEU A O 1
ATOM 818 N N . SER A 1 102 ? 2.259 -4.252 -5.597 1.00 64.56 102 SER A N 1
ATOM 819 C CA . SER A 1 102 ? 1.690 -4.582 -4.298 1.00 64.56 102 SER A CA 1
ATOM 820 C C . SER A 1 102 ? 0.236 -5.039 -4.460 1.00 64.56 102 SER A C 1
ATOM 822 O O . SER A 1 102 ? -0.707 -4.245 -4.490 1.00 64.56 102 SER A O 1
ATOM 824 N N . MET A 1 103 ? 0.060 -6.355 -4.612 1.00 83.88 103 MET A N 1
ATOM 825 C CA . MET A 1 103 ? -1.257 -7.000 -4.638 1.00 83.88 103 MET A CA 1
ATOM 826 C C . MET A 1 103 ? -2.056 -6.653 -3.371 1.00 83.88 103 MET A C 1
ATOM 828 O O . MET A 1 103 ? -1.479 -6.323 -2.333 1.00 83.88 103 MET A O 1
ATOM 832 N N . LEU A 1 104 ? -3.387 -6.688 -3.461 1.00 90.44 104 LEU A N 1
ATOM 833 C CA . LEU A 1 104 ? -4.289 -6.334 -2.356 1.00 90.44 104 LEU A CA 1
ATOM 834 C C . LEU A 1 104 ? -4.055 -4.932 -1.749 1.00 90.44 104 LEU A C 1
ATOM 836 O O . LEU A 1 104 ? -4.327 -4.723 -0.575 1.00 90.44 104 LEU A O 1
ATOM 840 N N . ARG A 1 105 ? -3.543 -3.945 -2.496 1.00 89.75 105 ARG A N 1
ATOM 841 C CA . ARG A 1 105 ? -3.416 -2.559 -1.992 1.00 89.75 105 ARG A CA 1
ATOM 842 C C . ARG A 1 105 ? -4.784 -1.953 -1.709 1.00 89.75 105 ARG A C 1
ATOM 844 O O . ARG A 1 105 ? -5.599 -1.945 -2.633 1.00 89.75 105 ARG A O 1
ATOM 851 N N . THR A 1 106 ? -4.981 -1.380 -0.520 1.00 92.38 106 THR A N 1
ATOM 852 C CA . THR A 1 106 ? -6.143 -0.528 -0.218 1.00 92.38 106 THR A CA 1
ATOM 853 C C . THR A 1 106 ? -5.912 0.911 -0.703 1.00 92.38 106 THR A C 1
ATOM 855 O O . THR A 1 106 ? -4.792 1.413 -0.636 1.00 92.38 106 THR A O 1
ATOM 858 N N . TYR A 1 107 ? -6.948 1.551 -1.245 1.00 91.50 107 TYR A N 1
ATOM 859 C CA . TYR A 1 107 ? -6.954 2.948 -1.706 1.00 91.50 107 TYR A CA 1
ATOM 860 C C . TYR A 1 107 ? -8.356 3.565 -1.530 1.00 91.50 107 TYR A C 1
ATOM 862 O O . TYR A 1 107 ? -9.321 2.813 -1.374 1.00 91.50 107 TYR A O 1
ATOM 870 N N . PRO A 1 108 ? -8.513 4.905 -1.533 1.00 93.31 108 PRO A N 1
ATOM 871 C CA . PRO A 1 108 ? -9.821 5.542 -1.405 1.00 93.31 108 PRO A CA 1
ATOM 872 C C . PRO A 1 108 ? -10.809 5.036 -2.456 1.00 93.31 108 PRO A C 1
ATOM 874 O O . PRO A 1 108 ? -10.467 4.876 -3.631 1.00 93.31 108 PRO A O 1
ATOM 877 N N . GLY A 1 109 ? -12.036 4.765 -2.021 1.00 88.25 109 GLY A N 1
ATOM 878 C CA . GLY A 1 109 ? -13.122 4.373 -2.905 1.00 88.25 109 GLY A CA 1
ATOM 879 C C . GLY A 1 109 ? -13.592 5.521 -3.794 1.00 88.25 109 GLY A C 1
ATOM 880 O O . GLY A 1 109 ? -13.374 6.703 -3.513 1.00 88.25 109 GLY A O 1
ATOM 881 N N . GLU A 1 110 ? -14.236 5.169 -4.902 1.00 80.00 110 GLU A N 1
ATOM 882 C CA . GLU A 1 110 ? -14.788 6.159 -5.824 1.00 80.00 110 GLU A CA 1
ATOM 883 C C . GLU A 1 110 ? -15.988 6.898 -5.200 1.00 80.00 110 GLU A C 1
ATOM 885 O O . GLU A 1 110 ? -16.759 6.335 -4.426 1.00 80.00 110 GLU A O 1
ATOM 890 N N . GLY A 1 111 ? -16.180 8.169 -5.570 1.00 74.62 111 GLY A N 1
ATOM 891 C CA . GLY A 1 111 ? -17.410 8.908 -5.257 1.00 74.62 111 GLY A CA 1
ATOM 892 C C . GLY A 1 111 ? -17.402 9.761 -3.985 1.00 74.62 111 GLY A C 1
ATOM 893 O O . GLY A 1 111 ? -18.444 10.317 -3.651 1.00 74.62 111 GLY A O 1
ATOM 894 N N . GLY A 1 112 ? -16.260 9.922 -3.303 1.00 72.81 112 GLY A N 1
ATOM 895 C CA . GLY A 1 112 ? -16.138 10.864 -2.178 1.00 72.81 112 GLY A CA 1
ATOM 896 C C . GLY A 1 112 ? -16.982 10.486 -0.956 1.00 72.81 112 GLY A C 1
ATOM 897 O O . GLY A 1 112 ? -17.496 11.363 -0.271 1.00 72.81 112 GLY A O 1
ATOM 898 N N . ALA A 1 113 ? -17.150 9.187 -0.717 1.00 88.69 11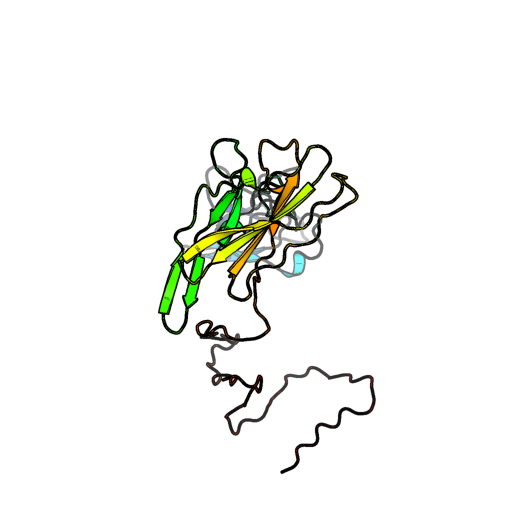3 ALA A N 1
ATOM 899 C CA . ALA A 1 113 ? -17.784 8.633 0.474 1.00 88.69 113 ALA A CA 1
ATOM 900 C C . ALA A 1 113 ? -16.742 7.918 1.352 1.00 88.69 113 ALA A C 1
ATOM 902 O O . ALA A 1 113 ? -15.609 7.691 0.914 1.00 88.69 113 ALA A O 1
ATOM 903 N N . LEU A 1 114 ? -17.140 7.503 2.560 1.00 95.88 114 LEU A N 1
ATOM 904 C CA . LEU A 1 114 ? -16.354 6.647 3.460 1.00 95.88 114 LEU A CA 1
ATOM 905 C C . LEU A 1 114 ? -16.281 5.202 2.945 1.00 95.88 114 LEU A C 1
ATOM 907 O O . LEU A 1 114 ? -16.687 4.245 3.601 1.00 95.88 114 LEU A O 1
ATOM 911 N N . THR A 1 115 ? -15.756 5.055 1.734 1.00 96.62 115 THR A N 1
ATOM 912 C CA . THR A 1 115 ? -15.578 3.778 1.058 1.00 96.62 115 THR A CA 1
ATOM 913 C C . THR A 1 115 ? -14.111 3.573 0.725 1.00 96.62 115 THR A C 1
ATOM 915 O O . THR A 1 115 ? -13.377 4.530 0.466 1.00 96.62 115 THR A O 1
ATOM 918 N N . VAL A 1 116 ? -13.684 2.317 0.708 1.00 95.56 116 VAL A N 1
ATOM 919 C CA . VAL A 1 116 ? -12.326 1.925 0.330 1.00 95.56 116 VAL A CA 1
ATOM 920 C C . VAL A 1 116 ? -12.360 0.895 -0.784 1.00 95.56 116 VAL A C 1
ATOM 922 O O . VAL A 1 116 ? -13.291 0.102 -0.903 1.00 95.56 116 VAL A O 1
ATOM 925 N N . SER A 1 117 ? -11.326 0.892 -1.601 1.00 94.50 117 SER A N 1
ATOM 926 C CA . SER A 1 117 ? -11.122 -0.067 -2.672 1.00 94.50 117 SER A CA 1
ATOM 927 C C . SER A 1 117 ? -9.895 -0.910 -2.386 1.00 94.50 117 SER A C 1
ATOM 929 O O . SER A 1 117 ? -8.974 -0.448 -1.721 1.00 94.50 117 SER A O 1
ATOM 931 N N . ALA A 1 118 ? -9.846 -2.121 -2.934 1.00 93.25 118 ALA A N 1
ATOM 932 C CA . ALA A 1 118 ? -8.676 -2.981 -2.890 1.00 93.25 118 ALA A CA 1
ATOM 933 C C . ALA A 1 118 ? -8.314 -3.508 -4.279 1.00 93.25 118 ALA A C 1
ATOM 935 O O . ALA A 1 118 ? -9.180 -3.893 -5.070 1.00 93.25 118 ALA A O 1
ATOM 936 N N . SER A 1 119 ? -7.014 -3.545 -4.562 1.00 91.06 119 SER A N 1
ATOM 937 C CA . SER A 1 119 ? -6.477 -4.094 -5.809 1.00 91.06 119 SER A CA 1
ATOM 938 C C . SER A 1 119 ? -6.621 -5.624 -5.858 1.00 91.06 119 SER A C 1
ATOM 940 O O . SER A 1 119 ? -6.725 -6.263 -4.809 1.00 91.06 119 SER A O 1
ATOM 942 N N . PRO A 1 120 ? -6.595 -6.237 -7.055 1.00 89.31 120 PRO A N 1
ATOM 943 C CA . PRO A 1 120 ? -6.607 -7.690 -7.190 1.00 89.31 120 PRO A CA 1
ATOM 944 C C . PRO A 1 120 ? -5.468 -8.383 -6.422 1.00 89.31 120 PRO A C 1
ATOM 946 O O . PRO A 1 120 ? -4.400 -7.804 -6.196 1.00 89.31 120 PRO A O 1
ATOM 949 N N . LEU A 1 121 ? -5.680 -9.654 -6.076 1.00 87.81 121 LEU A N 1
ATOM 950 C CA . LEU A 1 121 ? -4.686 -10.533 -5.455 1.00 87.81 121 LEU A CA 1
ATOM 951 C C . LEU A 1 121 ? -4.796 -11.946 -6.032 1.00 87.81 121 LEU A C 1
ATOM 953 O O . LEU A 1 121 ? -5.891 -12.450 -6.278 1.00 87.81 121 LEU A O 1
ATOM 957 N N . ARG A 1 122 ? -3.651 -12.601 -6.218 1.00 86.62 122 ARG A N 1
ATOM 958 C CA . ARG A 1 122 ? -3.567 -14.044 -6.460 1.00 86.62 122 ARG A CA 1
ATOM 959 C C . ARG A 1 122 ? -2.942 -14.693 -5.234 1.00 86.62 122 ARG A C 1
ATOM 961 O O . ARG A 1 122 ? -1.893 -14.236 -4.793 1.00 86.62 122 ARG A O 1
ATOM 968 N N . TYR A 1 123 ? -3.573 -15.731 -4.705 1.00 86.69 123 TYR A N 1
ATOM 969 C CA . TYR A 1 123 ? -3.094 -16.442 -3.521 1.00 86.69 123 TYR A CA 1
ATOM 970 C C . TYR A 1 123 ? -3.416 -17.933 -3.621 1.00 86.69 123 TYR A C 1
ATOM 972 O O . TYR A 1 123 ? -4.245 -18.350 -4.432 1.00 86.69 123 TYR A O 1
ATOM 980 N N . ILE A 1 124 ? -2.729 -18.741 -2.820 1.00 85.12 124 ILE A N 1
ATOM 981 C CA . ILE A 1 124 ? -2.967 -20.180 -2.730 1.00 85.12 124 ILE A CA 1
ATOM 982 C C . ILE A 1 124 ? -3.880 -20.445 -1.534 1.00 85.12 124 ILE A C 1
ATOM 984 O O . ILE A 1 124 ? -3.626 -19.953 -0.437 1.00 85.12 124 ILE A O 1
ATOM 988 N N . LYS A 1 125 ? -4.944 -21.225 -1.741 1.00 86.00 125 LYS A N 1
ATOM 989 C CA . LYS A 1 125 ? -5.804 -21.732 -0.667 1.00 86.00 125 LYS A CA 1
ATOM 990 C C . LYS A 1 125 ? -5.879 -23.250 -0.760 1.00 86.00 125 LYS A C 1
ATOM 992 O O . LYS A 1 125 ? -6.415 -23.792 -1.731 1.00 86.00 125 LYS A O 1
ATOM 997 N N . GLY A 1 126 ? -5.331 -23.945 0.236 1.00 87.12 126 GLY A N 1
ATOM 998 C CA . GLY A 1 126 ? -5.053 -25.377 0.099 1.00 87.12 126 GLY A CA 1
ATOM 999 C C . GLY A 1 126 ? -4.098 -25.596 -1.077 1.00 87.12 126 GLY A C 1
ATOM 1000 O O . GLY A 1 126 ? -3.043 -24.987 -1.109 1.00 87.12 126 GLY A O 1
ATOM 1001 N N . ASN A 1 127 ? -4.506 -26.375 -2.084 1.00 84.88 127 ASN A N 1
ATOM 1002 C CA . ASN A 1 127 ? -3.698 -26.637 -3.289 1.00 84.88 127 ASN A CA 1
ATOM 1003 C C . ASN A 1 127 ? -4.251 -25.948 -4.551 1.00 84.88 127 ASN A C 1
ATOM 1005 O O . ASN A 1 127 ? -3.961 -26.368 -5.673 1.00 84.88 127 ASN A O 1
ATOM 1009 N N . ALA A 1 128 ? -5.108 -24.937 -4.389 1.00 82.12 128 ALA A N 1
ATOM 1010 C CA . ALA A 1 128 ? -5.733 -24.228 -5.499 1.00 82.12 128 ALA A CA 1
ATOM 1011 C C . ALA A 1 128 ? -5.259 -22.774 -5.564 1.00 82.12 128 ALA A C 1
ATOM 1013 O O . ALA A 1 128 ? -5.243 -22.065 -4.557 1.00 82.12 128 ALA A O 1
ATOM 1014 N N . LEU A 1 129 ? -4.931 -22.319 -6.776 1.00 87.12 129 LEU A N 1
ATOM 1015 C CA . LEU A 1 129 ? -4.735 -20.903 -7.061 1.00 87.12 129 LEU A CA 1
ATOM 1016 C C . LEU A 1 129 ? -6.096 -20.204 -7.082 1.00 87.12 129 LEU A C 1
ATOM 1018 O O . LEU A 1 129 ? -6.941 -20.503 -7.929 1.00 87.12 129 LEU A O 1
ATOM 1022 N N . VAL A 1 130 ? -6.283 -19.249 -6.178 1.00 90.12 130 VAL A N 1
ATOM 1023 C CA . VAL A 1 130 ? -7.475 -18.409 -6.084 1.00 90.12 130 VAL A CA 1
ATOM 1024 C C . VAL A 1 130 ? -7.129 -16.993 -6.535 1.00 90.12 130 VAL A C 1
ATOM 1026 O O . VAL A 1 130 ? -6.034 -16.480 -6.290 1.00 90.12 130 VAL A O 1
ATOM 1029 N N . ILE A 1 131 ? -8.069 -16.359 -7.236 1.00 90.31 131 ILE A N 1
ATOM 1030 C CA . ILE A 1 131 ? -7.940 -14.981 -7.706 1.00 90.31 131 ILE A CA 1
ATOM 1031 C C . ILE A 1 131 ? -9.037 -14.149 -7.049 1.00 90.31 131 ILE A C 1
ATOM 1033 O O . ILE A 1 131 ? -10.227 -14.382 -7.263 1.00 90.31 131 ILE A O 1
ATOM 1037 N N . PHE A 1 132 ? -8.629 -13.152 -6.274 1.00 93.25 132 PHE A N 1
ATOM 1038 C CA . PHE A 1 132 ? -9.482 -12.049 -5.867 1.00 93.25 132 PHE A CA 1
ATOM 1039 C C . PHE A 1 132 ? -9.408 -10.961 -6.951 1.00 93.25 132 PHE A C 1
ATOM 1041 O O . PHE A 1 132 ? -8.317 -10.447 -7.216 1.00 93.25 132 PHE A O 1
ATOM 1048 N N . PRO A 1 133 ? -10.525 -10.596 -7.606 1.00 91.25 133 PRO A N 1
ATOM 1049 C CA . PRO A 1 133 ? -10.515 -9.657 -8.729 1.00 91.25 133 PRO A CA 1
ATOM 1050 C C . PRO A 1 133 ? -10.346 -8.188 -8.313 1.00 91.25 133 PRO A C 1
ATOM 1052 O O . PRO A 1 133 ? -10.324 -7.325 -9.185 1.00 91.25 133 PRO A O 1
ATOM 1055 N N . GLY A 1 134 ? -10.236 -7.893 -7.015 1.00 92.56 134 GLY A N 1
ATOM 1056 C CA . GLY A 1 134 ? -10.311 -6.534 -6.486 1.00 92.56 134 GLY A CA 1
ATOM 1057 C C . GLY A 1 134 ? -11.735 -6.153 -6.074 1.00 92.56 134 GLY A C 1
ATOM 1058 O O . GLY A 1 134 ? -12.703 -6.869 -6.344 1.00 92.56 134 GLY A O 1
ATOM 1059 N N . LYS A 1 135 ? -11.864 -5.010 -5.401 1.00 93.94 135 LYS A N 1
ATOM 1060 C CA . LYS A 1 135 ? -13.149 -4.402 -5.029 1.00 93.94 135 LYS A CA 1
ATOM 1061 C C . LYS A 1 135 ? -13.022 -2.888 -5.125 1.00 93.94 135 LYS A C 1
ATOM 1063 O O . LYS A 1 135 ? -12.085 -2.339 -4.567 1.00 93.94 135 LYS A O 1
ATOM 1068 N N . ASN A 1 136 ? -13.970 -2.228 -5.786 1.00 89.88 136 ASN A N 1
ATOM 1069 C CA . ASN A 1 136 ? -13.906 -0.780 -6.051 1.00 89.88 136 ASN A CA 1
ATOM 1070 C C . ASN A 1 136 ? -14.679 0.074 -5.029 1.00 89.88 136 ASN A C 1
ATOM 1072 O O . ASN A 1 136 ? -14.703 1.296 -5.131 1.00 89.88 136 ASN A O 1
ATOM 1076 N N . SER A 1 137 ? -15.398 -0.564 -4.102 1.00 92.31 137 SER A N 1
ATOM 1077 C CA . SER A 1 137 ? -16.129 0.130 -3.044 1.00 92.31 137 SER A CA 1
ATOM 1078 C C . SER A 1 137 ? -16.555 -0.861 -1.959 1.00 92.31 137 SER A C 1
ATOM 1080 O O . SER A 1 137 ? -17.446 -1.694 -2.147 1.00 92.31 137 SER A O 1
ATOM 1082 N N . LEU A 1 138 ? -15.856 -0.829 -0.833 1.00 95.94 138 LEU A N 1
ATOM 1083 C CA . LEU A 1 138 ? -16.281 -1.370 0.448 1.00 95.94 138 LEU A CA 1
ATOM 1084 C C . LEU A 1 138 ? -16.698 -0.182 1.308 1.00 95.94 138 LEU A C 1
ATOM 1086 O O . LEU A 1 138 ? -15.861 0.649 1.644 1.00 95.94 138 LEU A O 1
ATOM 1090 N N . ASP A 1 139 ? -17.983 -0.109 1.631 1.00 96.19 139 ASP A N 1
ATOM 1091 C CA . ASP A 1 139 ? -18.517 0.907 2.530 1.00 96.19 139 ASP A CA 1
ATOM 1092 C C . ASP A 1 139 ? -18.161 0.575 3.979 1.00 96.19 139 ASP A C 1
ATOM 1094 O O . ASP A 1 139 ? -18.480 -0.512 4.466 1.00 96.19 139 ASP A O 1
ATOM 1098 N N . ILE A 1 140 ? -17.478 1.510 4.636 1.00 97.00 140 ILE A N 1
ATOM 1099 C CA . ILE A 1 140 ? -17.100 1.428 6.048 1.00 97.00 140 ILE A CA 1
ATOM 1100 C C . ILE A 1 140 ? -17.695 2.588 6.854 1.00 97.00 140 ILE A C 1
ATOM 1102 O O . ILE A 1 140 ? -17.264 2.848 7.974 1.00 97.00 140 ILE A O 1
ATOM 1106 N N . SER A 1 141 ? -18.715 3.280 6.330 1.00 96.62 141 SER A N 1
ATOM 1107 C CA . SER A 1 141 ? -19.371 4.387 7.037 1.00 96.62 141 SER A CA 1
ATOM 1108 C C . SER A 1 141 ? -20.008 3.951 8.360 1.00 96.62 141 SER A C 1
ATOM 1110 O O . SER A 1 141 ? -20.134 4.749 9.282 1.00 96.62 141 SER A O 1
ATOM 1112 N N . ALA A 1 142 ? -20.411 2.682 8.471 1.00 96.94 142 ALA A N 1
ATOM 1113 C CA . ALA A 1 142 ? -20.964 2.118 9.701 1.00 96.94 142 ALA A CA 1
ATOM 1114 C C . ALA A 1 142 ? -19.934 2.037 10.844 1.00 96.94 142 ALA A C 1
ATOM 1116 O O . ALA A 1 142 ? -20.330 2.021 12.007 1.00 96.94 142 ALA A O 1
ATOM 1117 N N . SER A 1 143 ? -18.641 2.025 10.512 1.00 97.88 143 SER A N 1
ATOM 1118 C CA . SER A 1 143 ? -17.522 2.011 11.458 1.00 97.88 143 SER A CA 1
ATOM 1119 C C . SER A 1 143 ? -17.159 3.409 11.968 1.00 97.88 143 SER A C 1
ATOM 1121 O O . SER A 1 143 ? -16.226 3.557 12.753 1.00 97.88 143 SER A O 1
ATOM 1123 N N . GLN A 1 144 ? -17.837 4.463 11.500 1.00 98.00 144 GLN A N 1
ATOM 1124 C CA . GLN A 1 144 ? -17.509 5.830 11.884 1.00 98.00 144 GLN A CA 1
ATOM 1125 C C . GLN A 1 144 ? -17.784 6.062 13.380 1.00 98.00 144 GLN A C 1
ATOM 1127 O O . GLN A 1 144 ? -18.916 5.863 13.833 1.00 98.00 144 GLN A O 1
ATOM 1132 N N . PRO A 1 145 ? -16.781 6.492 14.170 1.00 98.12 145 PRO A N 1
ATOM 1133 C CA . PRO A 1 145 ? -16.987 6.753 15.587 1.00 98.12 145 PRO A CA 1
ATOM 1134 C C . PRO A 1 145 ? -17.734 8.077 15.811 1.00 98.12 145 PRO A C 1
ATOM 1136 O O . PRO A 1 145 ? -18.025 8.825 14.882 1.00 98.12 145 PRO A O 1
ATOM 1139 N N . ALA A 1 146 ? -18.047 8.401 17.067 1.00 98.25 146 ALA A N 1
ATOM 1140 C CA . ALA A 1 146 ? -18.600 9.713 17.403 1.00 98.25 146 ALA A CA 1
ATOM 1141 C C . ALA A 1 146 ? -17.578 10.845 17.154 1.00 98.25 146 ALA A C 1
ATOM 1143 O O . ALA A 1 146 ? -16.369 10.624 17.233 1.00 98.25 146 ALA A O 1
ATOM 1144 N N . SER A 1 147 ? -18.063 12.068 16.905 1.00 97.94 147 SER A N 1
ATOM 1145 C CA . SER A 1 147 ? -17.218 13.268 16.763 1.00 97.94 147 SER A CA 1
ATOM 1146 C C . SER A 1 147 ? -16.244 13.421 17.944 1.00 97.94 147 SER A C 1
ATOM 1148 O O . SER A 1 147 ? -16.604 13.187 19.102 1.00 97.94 147 SER A O 1
ATOM 1150 N N . GLY A 1 148 ? -14.993 13.780 17.639 1.00 97.75 148 GLY A N 1
ATOM 1151 C CA . GLY A 1 148 ? -13.883 13.845 18.599 1.00 97.75 148 GLY A CA 1
ATOM 1152 C C . GLY A 1 148 ? -13.180 12.510 18.889 1.00 97.75 148 GLY A C 1
ATOM 1153 O O . GLY A 1 148 ? -12.217 12.492 19.659 1.00 97.75 148 GLY A O 1
ATOM 1154 N N . LEU A 1 149 ? -13.623 11.405 18.281 1.00 98.56 149 LEU A N 1
ATOM 1155 C CA . LEU A 1 149 ? -12.971 10.098 18.364 1.00 98.56 149 LEU A CA 1
ATOM 1156 C C . LEU A 1 149 ? -12.435 9.647 17.001 1.00 98.56 149 LEU A C 1
ATOM 1158 O O . LEU A 1 149 ? -12.945 10.037 15.949 1.00 98.56 149 LEU A O 1
ATOM 1162 N N . ALA A 1 150 ? -11.423 8.786 17.042 1.00 98.25 150 ALA A N 1
ATOM 1163 C CA . ALA A 1 150 ? -10.852 8.109 15.886 1.00 98.25 150 ALA A CA 1
ATOM 1164 C C . ALA A 1 150 ? -10.633 6.621 16.183 1.00 98.25 150 ALA A C 1
ATOM 1166 O O . ALA A 1 150 ? -10.437 6.236 17.336 1.00 98.25 150 ALA A O 1
ATOM 1167 N N . LEU A 1 151 ? -10.640 5.783 15.150 1.00 98.50 151 LEU A N 1
ATOM 1168 C CA . LEU A 1 151 ? -10.256 4.371 15.229 1.00 98.50 151 LEU A CA 1
ATOM 1169 C C . LEU A 1 151 ? -9.531 3.937 13.952 1.00 98.50 151 LEU A C 1
ATOM 1171 O O . LEU A 1 151 ? -9.573 4.643 12.942 1.00 98.50 151 LEU A O 1
ATOM 1175 N N . PHE A 1 152 ? -8.875 2.779 13.994 1.00 98.56 152 PHE A N 1
ATOM 1176 C CA . PHE A 1 152 ? -8.456 2.084 12.780 1.00 98.56 152 PHE A CA 1
ATOM 1177 C C . PHE A 1 152 ? -9.497 1.047 12.372 1.00 98.56 152 PHE A C 1
ATOM 1179 O O . PHE A 1 152 ? -9.876 0.194 13.172 1.00 98.56 152 PHE A O 1
ATOM 1186 N N . VAL A 1 153 ? -9.923 1.105 11.112 1.00 98.62 153 VAL A N 1
ATOM 1187 C CA . VAL A 1 153 ? -10.689 0.050 10.448 1.00 98.62 153 VAL A CA 1
ATOM 1188 C C . VAL A 1 153 ? -9.706 -0.827 9.684 1.00 98.62 153 VAL A C 1
ATOM 1190 O O . VAL A 1 153 ? -9.065 -0.377 8.735 1.00 98.62 153 VAL A O 1
ATOM 1193 N N . GLY A 1 154 ? -9.567 -2.078 10.096 1.00 98.12 154 GLY A N 1
ATOM 1194 C CA . GLY A 1 154 ? -8.682 -3.045 9.462 1.00 98.12 154 GLY A CA 1
ATOM 1195 C C . GLY A 1 154 ? -9.346 -3.632 8.229 1.00 98.12 154 GLY A C 1
ATOM 1196 O O . GLY A 1 154 ? -10.408 -4.237 8.332 1.00 98.12 154 GLY A O 1
ATOM 1197 N N . ILE A 1 155 ? -8.719 -3.480 7.070 1.00 98.19 155 ILE A N 1
ATOM 1198 C CA . ILE A 1 155 ? -9.157 -4.001 5.778 1.00 98.19 155 ILE A CA 1
ATOM 1199 C C . ILE A 1 155 ? -8.390 -5.281 5.474 1.00 98.19 155 ILE A C 1
ATOM 1201 O O . ILE A 1 155 ? -7.157 -5.313 5.523 1.00 98.19 155 ILE A O 1
ATOM 1205 N N . TYR A 1 156 ? -9.122 -6.337 5.137 1.00 97.50 156 TYR A N 1
ATOM 1206 C CA . TYR A 1 156 ? -8.546 -7.641 4.836 1.00 97.50 156 TYR A CA 1
ATOM 1207 C C . TYR A 1 156 ? -9.371 -8.399 3.797 1.00 97.50 156 TYR A C 1
ATOM 1209 O O . TYR A 1 156 ? -10.560 -8.139 3.598 1.00 97.50 156 TYR A O 1
ATOM 1217 N N . LEU A 1 157 ? -8.727 -9.348 3.123 1.00 97.44 157 LEU A N 1
ATOM 1218 C CA . LEU A 1 157 ? -9.396 -10.351 2.306 1.00 97.44 157 LEU A CA 1
ATOM 1219 C C . LEU A 1 157 ? -9.680 -11.578 3.170 1.00 97.44 157 LEU A C 1
ATOM 1221 O O . LEU A 1 157 ? -8.762 -12.158 3.751 1.00 97.44 157 LEU A O 1
ATOM 1225 N N . ASP A 1 158 ? -10.945 -11.978 3.225 1.00 96.94 158 ASP A N 1
ATOM 1226 C CA . ASP A 1 158 ? -11.344 -13.252 3.808 1.00 96.94 158 ASP A CA 1
ATOM 1227 C C . ASP A 1 158 ? -11.167 -14.363 2.758 1.00 96.94 158 ASP A C 1
ATOM 1229 O O . ASP A 1 158 ? -11.847 -14.343 1.723 1.00 96.94 158 ASP A O 1
ATOM 1233 N N . PRO A 1 159 ? -10.256 -15.331 2.966 1.00 94.25 159 PRO A N 1
ATOM 1234 C CA . PRO A 1 159 ? -10.053 -16.406 2.006 1.00 94.25 159 PRO A CA 1
ATOM 1235 C C . PRO A 1 159 ? -11.228 -17.396 1.958 1.00 94.25 159 PRO A C 1
ATOM 1237 O O . PRO A 1 159 ? -11.285 -18.205 1.029 1.00 94.25 159 PRO A O 1
ATOM 1240 N N . ASP A 1 160 ? -12.155 -17.395 2.924 1.00 94.88 160 ASP A N 1
ATOM 1241 C CA . ASP A 1 160 ? -13.296 -18.321 2.971 1.00 94.88 160 ASP A CA 1
ATOM 1242 C C . ASP A 1 160 ? -14.367 -18.041 1.935 1.00 94.88 160 ASP A C 1
ATOM 1244 O O . ASP A 1 160 ? -14.803 -18.970 1.250 1.00 94.88 160 ASP A O 1
ATOM 1248 N N . ASP A 1 161 ? -14.710 -16.776 1.739 1.00 95.88 161 ASP A N 1
ATOM 1249 C CA . ASP A 1 161 ? -15.653 -16.350 0.707 1.00 95.88 161 ASP A CA 1
ATOM 1250 C C . ASP A 1 161 ? -15.004 -15.519 -0.410 1.00 95.88 161 ASP A C 1
ATOM 1252 O O . ASP A 1 161 ? -15.679 -15.151 -1.372 1.00 95.88 161 ASP A O 1
ATOM 1256 N N . ASN A 1 162 ? -13.688 -15.289 -0.334 1.00 96.31 162 ASN A N 1
ATOM 1257 C CA . ASN A 1 162 ? -12.914 -14.501 -1.290 1.00 96.31 162 ASN A CA 1
ATOM 1258 C C . ASN A 1 162 ? -13.447 -13.061 -1.426 1.00 96.31 162 ASN A C 1
ATOM 1260 O O . ASN A 1 162 ? -13.505 -12.507 -2.530 1.00 96.31 162 ASN A O 1
ATOM 1264 N N . THR A 1 163 ? -13.859 -12.457 -0.306 1.00 97.62 163 THR A N 1
ATOM 1265 C CA . THR A 1 163 ? -14.386 -11.087 -0.260 1.00 97.62 163 THR A CA 1
ATOM 1266 C C . THR A 1 163 ? -13.565 -10.165 0.636 1.00 97.62 163 THR A C 1
ATOM 1268 O O . THR A 1 163 ? -12.991 -10.570 1.644 1.00 97.62 163 THR A O 1
ATOM 1271 N N . LEU A 1 164 ? -13.515 -8.884 0.261 1.00 97.62 164 LEU A N 1
ATOM 1272 C CA . LEU A 1 164 ? -12.920 -7.840 1.092 1.00 97.62 164 LEU A CA 1
ATOM 1273 C C . LEU A 1 164 ? -13.871 -7.478 2.241 1.00 97.62 164 LEU A C 1
ATOM 1275 O O . LEU A 1 164 ? -15.033 -7.126 1.982 1.00 97.62 164 LEU A O 1
ATOM 1279 N N . LYS A 1 165 ? -13.353 -7.512 3.469 1.00 98.25 165 LYS A N 1
ATOM 1280 C CA . LYS A 1 165 ? -14.065 -7.224 4.718 1.00 98.25 165 LYS A CA 1
ATOM 1281 C C . LYS A 1 165 ? -13.314 -6.188 5.554 1.00 98.25 165 LYS A C 1
ATOM 1283 O O . LYS A 1 165 ? -12.157 -5.864 5.280 1.00 98.25 165 LYS A O 1
ATOM 1288 N N . SER A 1 166 ? -14.005 -5.673 6.565 1.00 98.31 166 SER A N 1
ATOM 1289 C CA . SER A 1 166 ? -13.466 -4.753 7.559 1.00 98.31 166 SER A CA 1
ATOM 1290 C C . SER A 1 166 ? -13.628 -5.301 8.979 1.00 98.31 166 SER A C 1
ATOM 1292 O O . SER A 1 166 ? -14.493 -6.142 9.240 1.00 98.31 166 SER A O 1
ATOM 1294 N N . VAL A 1 167 ? -12.780 -4.839 9.893 1.00 98.44 167 VAL A N 1
ATOM 1295 C CA . VAL A 1 167 ? -12.902 -5.050 11.340 1.00 98.44 167 VAL A CA 1
ATOM 1296 C C . VAL A 1 167 ? -12.575 -3.751 12.070 1.00 98.44 167 VAL A C 1
ATOM 1298 O O . VAL A 1 167 ? -11.587 -3.090 11.756 1.00 98.44 167 VAL A O 1
ATOM 1301 N N . ASP A 1 168 ? -13.405 -3.383 13.039 1.00 98.56 168 ASP A N 1
ATOM 1302 C CA . ASP A 1 168 ? -13.245 -2.132 13.775 1.00 98.56 168 ASP A CA 1
ATOM 1303 C C . ASP A 1 168 ? -12.262 -2.305 14.933 1.00 98.56 168 ASP A C 1
ATOM 1305 O O . ASP A 1 168 ? -12.332 -3.268 15.703 1.00 98.56 168 ASP A O 1
ATOM 1309 N N . GLY A 1 169 ? -11.337 -1.357 15.059 1.00 98.25 169 GLY A N 1
ATOM 1310 C CA . GLY A 1 169 ? -10.459 -1.228 16.213 1.00 98.25 169 GLY A CA 1
ATOM 1311 C C . GLY A 1 169 ? -11.133 -0.523 17.388 1.00 98.25 169 GLY A C 1
ATOM 1312 O O . GLY A 1 169 ? -12.290 -0.102 17.336 1.00 98.25 169 GLY A O 1
ATOM 1313 N N . ALA A 1 170 ? -10.377 -0.357 18.470 1.00 98.12 170 ALA A N 1
ATOM 1314 C CA . ALA A 1 170 ? -10.827 0.437 19.603 1.00 98.12 170 ALA A CA 1
ATOM 1315 C C . ALA A 1 170 ? -10.812 1.937 19.263 1.00 98.12 170 ALA A C 1
ATOM 1317 O O . ALA A 1 170 ? -9.902 2.437 18.599 1.00 98.12 170 ALA A O 1
ATOM 1318 N N . THR A 1 171 ? -11.806 2.673 19.762 1.00 98.31 171 THR A N 1
ATOM 1319 C CA . THR A 1 171 ? -11.836 4.134 19.648 1.00 98.31 171 THR A CA 1
ATOM 1320 C C . THR A 1 171 ? -10.828 4.785 20.581 1.00 98.31 171 THR A C 1
ATOM 1322 O O . THR A 1 171 ? -10.740 4.429 21.757 1.00 98.31 171 THR A O 1
ATOM 1325 N N . THR A 1 172 ? -10.164 5.821 20.089 1.00 98.19 172 THR A N 1
ATOM 1326 C CA . THR A 1 172 ? -9.306 6.722 20.854 1.00 98.19 172 THR A CA 1
ATOM 1327 C C . THR A 1 172 ? -9.679 8.180 20.577 1.00 98.19 172 THR A C 1
ATOM 1329 O O . THR A 1 172 ? -10.546 8.463 19.752 1.00 98.19 172 THR A O 1
ATOM 1332 N N . SER A 1 173 ? -9.049 9.115 21.282 1.00 97.94 173 SER A N 1
ATOM 1333 C CA . SER A 1 173 ? -9.225 10.551 21.042 1.00 97.94 173 SER A CA 1
ATOM 1334 C C . SER A 1 173 ? -8.689 10.939 19.659 1.00 97.94 173 SER A C 1
ATOM 1336 O O . SER A 1 173 ? -7.570 10.553 19.308 1.00 97.94 173 SER A O 1
ATOM 1338 N N . ASP A 1 174 ? -9.454 11.713 18.881 1.00 97.38 174 ASP A N 1
ATOM 1339 C CA . ASP A 1 174 ? -8.998 12.227 17.584 1.00 97.38 174 ASP A CA 1
ATOM 1340 C C . ASP A 1 174 ? -7.960 13.340 17.786 1.00 97.38 174 ASP A C 1
ATOM 1342 O O . ASP A 1 174 ? -8.277 14.519 17.942 1.00 97.38 174 ASP A O 1
ATOM 1346 N N . SER A 1 175 ? -6.689 12.944 17.835 1.00 94.00 175 SER A N 1
ATOM 1347 C CA . SER A 1 175 ? -5.550 13.841 18.018 1.00 94.00 175 SER A CA 1
ATOM 1348 C C . SER A 1 175 ? -4.401 13.441 17.092 1.00 94.00 175 SER A C 1
ATOM 1350 O O . SER A 1 175 ? -4.107 12.250 16.991 1.00 94.00 175 SER A O 1
ATOM 1352 N N . PRO A 1 176 ? -3.676 14.399 16.481 1.00 86.38 176 PRO A N 1
ATOM 1353 C CA . PRO A 1 176 ? -2.492 14.101 15.669 1.00 86.38 176 PRO A CA 1
ATOM 1354 C C . PRO A 1 176 ? -1.383 13.354 16.423 1.00 86.38 176 PRO A C 1
ATOM 1356 O O . PRO A 1 176 ? -0.558 12.691 15.806 1.00 86.38 176 PRO A O 1
ATOM 1359 N N . ALA A 1 177 ? -1.342 13.466 17.754 1.00 92.31 177 ALA A N 1
ATOM 1360 C CA . ALA A 1 177 ? -0.346 12.796 18.591 1.00 92.31 177 ALA A CA 1
ATOM 1361 C C . ALA A 1 177 ? -0.743 11.363 18.985 1.00 92.31 177 ALA A C 1
ATOM 1363 O O . ALA A 1 177 ? 0.047 10.666 19.618 1.00 92.31 177 ALA A O 1
ATOM 1364 N N . ILE A 1 178 ? -1.971 10.940 18.669 1.00 91.69 178 ILE A N 1
ATOM 1365 C CA . ILE A 1 178 ? -2.518 9.649 19.078 1.00 91.69 178 ILE A CA 1
ATOM 1366 C C . ILE A 1 178 ? -2.849 8.846 17.824 1.00 91.69 178 ILE A C 1
ATOM 1368 O O . ILE A 1 178 ? -3.728 9.198 17.038 1.00 91.69 178 ILE A O 1
ATOM 1372 N N . THR A 1 179 ? -2.137 7.739 17.659 1.00 92.81 179 THR A N 1
ATOM 1373 C CA . THR A 1 179 ? -2.439 6.739 16.635 1.00 92.81 179 THR A CA 1
ATOM 1374 C C . THR A 1 179 ? -3.343 5.681 17.268 1.00 92.81 179 THR A C 1
ATOM 1376 O O . THR A 1 179 ? -2.984 5.183 18.335 1.00 92.81 179 THR A O 1
ATOM 1379 N N . PRO A 1 180 ? -4.518 5.365 16.688 1.00 96.44 180 PRO A N 1
ATOM 1380 C CA . PRO A 1 180 ? -5.329 4.249 17.163 1.00 96.44 180 PRO A CA 1
ATOM 1381 C C . PRO A 1 180 ? -4.543 2.935 17.134 1.00 96.44 180 PRO A C 1
ATOM 1383 O O . PRO A 1 180 ? -3.657 2.754 16.300 1.00 96.44 180 PRO A O 1
ATOM 1386 N N . ASP A 1 181 ? -4.884 2.000 18.014 1.00 94.75 181 ASP A N 1
ATOM 1387 C CA . ASP A 1 181 ? -4.307 0.660 17.946 1.00 94.75 181 ASP A CA 1
ATOM 1388 C C . ASP A 1 181 ? -4.837 -0.085 16.714 1.00 94.75 181 ASP A C 1
ATOM 1390 O O . ASP A 1 181 ? -5.989 0.090 16.302 1.00 94.75 181 ASP A O 1
ATOM 1394 N N . SER A 1 182 ? -3.999 -0.943 16.127 1.00 95.12 182 SER A N 1
ATOM 1395 C CA . SER A 1 182 ? -4.436 -1.843 15.058 1.00 95.12 182 SER A CA 1
ATOM 1396 C C . SER A 1 182 ? -5.539 -2.777 15.578 1.00 95.12 182 SER A C 1
ATOM 1398 O O . SER A 1 182 ? -5.394 -3.324 16.675 1.00 95.12 182 SER A O 1
ATOM 1400 N N . PRO A 1 183 ? -6.614 -3.023 14.810 1.00 97.62 183 PRO A N 1
ATOM 1401 C CA . PRO A 1 183 ? -7.614 -4.010 15.189 1.00 97.62 183 PRO A CA 1
ATOM 1402 C C . PRO A 1 183 ? -7.029 -5.424 15.207 1.00 97.62 183 PRO A C 1
ATOM 1404 O O . PRO A 1 183 ? -6.042 -5.729 14.530 1.00 97.62 183 PRO A O 1
ATOM 1407 N N . ALA A 1 184 ? -7.684 -6.306 15.959 1.00 96.81 184 ALA A N 1
ATOM 1408 C CA . ALA A 1 184 ? -7.410 -7.733 15.915 1.00 96.81 184 ALA A CA 1
ATOM 1409 C C . ALA A 1 184 ? -8.041 -8.332 14.650 1.00 96.81 184 ALA A C 1
ATOM 1411 O O . ALA A 1 184 ? -9.261 -8.478 14.557 1.00 96.81 184 ALA A O 1
ATOM 1412 N N . PHE A 1 185 ? -7.207 -8.663 13.668 1.00 95.94 185 PHE A N 1
ATOM 1413 C CA . PHE A 1 185 ? -7.653 -9.337 12.454 1.00 95.94 185 PHE A CA 1
ATOM 1414 C C . PHE A 1 185 ? -8.017 -10.806 12.726 1.00 95.94 185 PHE A C 1
ATOM 1416 O O . PHE A 1 185 ? -7.413 -11.431 13.602 1.00 95.94 185 PHE A O 1
ATOM 1423 N N . PRO A 1 186 ? -8.972 -11.387 11.974 1.00 96.25 186 PRO A N 1
ATOM 1424 C CA . PRO A 1 186 ? -9.188 -12.831 11.983 1.00 96.25 186 PRO A CA 1
ATOM 1425 C C . PRO A 1 186 ? -7.907 -13.590 11.613 1.00 96.25 186 PRO A C 1
ATOM 1427 O O . PRO A 1 186 ? -7.159 -13.153 10.746 1.00 96.25 186 PRO A O 1
ATOM 1430 N N . GLU A 1 187 ? -7.675 -14.750 12.227 1.00 91.25 187 GLU A N 1
ATOM 1431 C CA . GLU A 1 187 ? -6.436 -15.529 12.050 1.00 91.25 187 GLU A CA 1
ATOM 1432 C C . GLU A 1 187 ? -6.179 -15.948 10.591 1.00 91.25 187 GLU A C 1
ATOM 1434 O O . GLU A 1 187 ? -5.037 -15.978 10.145 1.00 91.25 187 GLU A O 1
ATOM 1439 N N . SER A 1 188 ? -7.236 -16.222 9.821 1.00 91.25 188 SER A N 1
ATOM 1440 C CA . SER A 1 188 ? -7.145 -16.594 8.403 1.00 91.25 188 SER A CA 1
ATOM 1441 C C . SER A 1 188 ? -7.091 -15.399 7.444 1.00 91.25 188 SER A C 1
ATOM 1443 O O . SER A 1 188 ? -7.025 -15.595 6.231 1.00 91.25 188 SER A O 1
ATOM 1445 N N . ALA A 1 189 ? -7.161 -14.164 7.941 1.00 94.75 189 ALA A N 1
ATOM 1446 C CA . ALA A 1 189 ? -7.269 -12.980 7.101 1.00 94.75 189 ALA A CA 1
ATOM 1447 C C . ALA A 1 189 ? -5.977 -12.705 6.319 1.00 94.75 189 ALA A C 1
ATOM 1449 O O . ALA A 1 189 ? -4.885 -12.662 6.884 1.00 94.75 189 ALA A O 1
ATOM 1450 N N . ILE A 1 190 ? -6.106 -12.405 5.024 1.00 94.00 190 ILE A N 1
ATOM 1451 C CA . ILE A 1 190 ? -5.000 -11.840 4.246 1.00 94.00 190 ILE A CA 1
ATOM 1452 C C . ILE A 1 190 ? -5.070 -10.319 4.394 1.00 94.00 190 ILE A C 1
ATOM 1454 O O . ILE A 1 190 ? -5.979 -9.667 3.872 1.00 94.00 190 ILE A O 1
ATOM 1458 N N . LEU A 1 191 ? -4.131 -9.763 5.157 1.00 94.38 191 LEU A N 1
ATOM 1459 C CA . LEU A 1 191 ? -4.145 -8.362 5.579 1.00 94.38 191 LEU A CA 1
ATOM 1460 C C . LEU A 1 191 ? -3.909 -7.401 4.408 1.00 94.38 191 LEU A C 1
ATOM 1462 O O . LEU A 1 191 ? -3.124 -7.697 3.509 1.00 94.38 191 LEU A O 1
ATOM 1466 N N . SER A 1 192 ? -4.567 -6.238 4.440 1.00 94.19 192 SER A N 1
ATOM 1467 C CA . SER A 1 192 ? -4.403 -5.177 3.442 1.00 94.19 192 SER A CA 1
ATOM 1468 C C . SER A 1 192 ? -3.962 -3.847 4.060 1.00 94.19 192 SER A C 1
ATOM 1470 O O . SER A 1 192 ? -2.849 -3.392 3.823 1.00 94.19 192 SER A O 1
ATOM 1472 N N . ALA A 1 193 ? -4.807 -3.194 4.851 1.00 95.19 193 ALA A N 1
ATOM 1473 C CA . ALA A 1 193 ? -4.483 -1.880 5.408 1.00 95.19 193 ALA A CA 1
ATOM 1474 C C . ALA A 1 193 ? -5.250 -1.623 6.701 1.00 95.19 193 ALA A C 1
ATOM 1476 O O . ALA A 1 193 ? -6.317 -2.187 6.910 1.00 95.19 193 ALA A O 1
ATOM 1477 N N . ASN A 1 194 ? -4.745 -0.718 7.526 1.00 97.38 194 ASN A N 1
ATOM 1478 C CA . ASN A 1 194 ? -5.514 -0.045 8.561 1.00 97.38 194 ASN A CA 1
ATOM 1479 C C . ASN A 1 194 ? -5.927 1.330 8.043 1.00 97.38 194 ASN A C 1
ATOM 1481 O O . ASN A 1 194 ? -5.082 2.113 7.622 1.00 97.38 194 ASN A O 1
ATOM 1485 N N . VAL A 1 195 ? -7.219 1.635 8.085 1.00 97.25 195 VAL A N 1
ATOM 1486 C CA . VAL A 1 195 ? -7.772 2.910 7.626 1.00 97.25 195 VAL A CA 1
ATOM 1487 C C . VAL A 1 195 ? -8.159 3.733 8.844 1.00 97.25 195 VAL A C 1
ATOM 1489 O O . VAL A 1 195 ? -9.030 3.331 9.616 1.00 97.25 195 VAL A O 1
ATOM 1492 N N . ARG A 1 196 ? -7.492 4.868 9.056 1.00 97.25 196 ARG A N 1
ATOM 1493 C CA . ARG A 1 196 ? -7.832 5.821 10.111 1.00 97.25 196 ARG A CA 1
ATOM 1494 C C . ARG A 1 196 ? -9.161 6.464 9.755 1.00 97.25 196 ARG A C 1
ATOM 1496 O O . ARG A 1 196 ? -9.293 7.063 8.695 1.00 97.25 196 ARG A O 1
ATOM 1503 N N . LEU A 1 197 ? -10.123 6.358 10.659 1.00 97.81 197 LEU A N 1
ATOM 1504 C CA . LEU A 1 197 ? -11.441 6.951 10.500 1.00 97.81 197 LEU A CA 1
ATOM 1505 C C . LEU A 1 197 ? -11.774 7.778 11.738 1.00 97.81 197 LEU A C 1
ATOM 1507 O O . LEU A 1 197 ? -11.781 7.244 12.850 1.00 97.81 197 LEU A O 1
ATOM 1511 N N . ASN A 1 198 ? -12.046 9.072 11.553 1.00 97.75 198 ASN A N 1
ATOM 1512 C CA . ASN A 1 198 ? -12.562 9.934 12.618 1.00 97.75 198 ASN A CA 1
ATOM 1513 C C . ASN A 1 198 ? -14.062 10.232 12.469 1.00 97.75 198 ASN A C 1
ATOM 1515 O O . ASN A 1 198 ? -14.669 10.030 11.412 1.00 97.75 198 ASN A O 1
ATOM 1519 N N . GLY A 1 199 ? -14.671 10.694 13.560 1.00 97.19 199 GLY A N 1
ATOM 1520 C CA . GLY A 1 199 ? -16.122 10.869 13.642 1.00 97.19 199 GLY A CA 1
ATOM 1521 C C . GLY A 1 199 ? -16.715 11.986 12.783 1.00 97.19 199 GLY A C 1
ATOM 1522 O O . GLY A 1 199 ? -17.927 12.013 12.601 1.00 97.19 199 GLY A O 1
ATOM 1523 N N . ASP A 1 200 ? -15.881 12.871 12.232 1.00 96.50 200 ASP A N 1
ATOM 1524 C CA . ASP A 1 200 ? -16.307 13.983 11.367 1.00 96.50 200 ASP A CA 1
ATOM 1525 C C . ASP A 1 200 ? -15.843 13.807 9.905 1.00 96.50 200 ASP A C 1
ATOM 1527 O O . ASP A 1 200 ? -16.118 14.643 9.038 1.00 96.50 200 ASP A O 1
ATOM 1531 N N . GLN A 1 201 ? -15.135 12.714 9.611 1.00 96.12 201 GLN A N 1
ATOM 1532 C CA . GLN A 1 201 ? -14.598 12.408 8.293 1.00 96.12 201 GLN A CA 1
ATOM 1533 C C . GLN A 1 201 ? -15.728 12.109 7.311 1.00 96.12 201 GLN A C 1
ATOM 1535 O O . GLN A 1 201 ? -16.687 11.411 7.619 1.00 96.12 201 GLN A O 1
ATOM 1540 N N . THR A 1 202 ? -15.615 12.615 6.091 1.00 95.12 202 THR A N 1
ATOM 1541 C CA . THR A 1 202 ? -16.606 12.359 5.027 1.00 95.12 202 THR A CA 1
ATOM 1542 C C . THR A 1 202 ? -15.981 11.737 3.786 1.00 95.12 202 THR A C 1
ATOM 1544 O O . THR A 1 202 ? -16.681 11.139 2.973 1.00 95.12 202 THR A O 1
ATOM 1547 N N . VAL A 1 203 ? -14.657 11.833 3.666 1.00 94.00 203 VAL A N 1
ATOM 1548 C CA . VAL A 1 203 ? -13.863 11.325 2.551 1.00 94.00 203 VAL A CA 1
ATOM 1549 C C . VAL A 1 203 ? -12.587 10.689 3.082 1.00 94.00 203 VAL A C 1
ATOM 1551 O O . VAL A 1 203 ? -12.040 11.139 4.091 1.00 94.00 203 VAL A O 1
ATOM 1554 N N . PHE A 1 204 ? -12.095 9.681 2.371 1.00 93.00 204 PHE A N 1
ATOM 1555 C CA . PHE A 1 204 ? -10.756 9.152 2.589 1.00 93.00 204 PHE A CA 1
ATOM 1556 C C . PHE A 1 204 ? -9.762 9.733 1.596 1.00 93.00 204 PHE A C 1
ATOM 1558 O O . PHE A 1 204 ? -10.071 9.997 0.432 1.00 93.00 204 PHE A O 1
ATOM 1565 N N . SER A 1 205 ? -8.540 9.858 2.075 1.00 89.50 205 SER A N 1
ATOM 1566 C CA . SER A 1 205 ? -7.334 10.091 1.307 1.00 89.50 205 SER A CA 1
ATOM 1567 C C . SER A 1 205 ? -6.332 8.980 1.614 1.00 89.50 205 SER A C 1
ATOM 1569 O O . SER A 1 205 ? -6.530 8.182 2.526 1.00 89.50 205 SER A O 1
ATOM 1571 N N . GLU A 1 206 ? -5.265 8.877 0.831 1.00 83.75 206 GLU A N 1
ATOM 1572 C CA . GLU A 1 206 ? -4.286 7.805 1.050 1.00 83.75 206 GLU A CA 1
ATOM 1573 C C . GLU A 1 206 ? -3.495 7.981 2.349 1.00 83.75 206 GLU A C 1
ATOM 1575 O O . GLU A 1 206 ? -3.144 6.980 2.961 1.00 83.75 206 GLU A O 1
ATOM 1580 N N . VAL A 1 207 ? -3.356 9.210 2.861 1.00 85.25 207 VAL A N 1
ATOM 1581 C CA . VAL A 1 207 ? -2.734 9.453 4.176 1.00 85.25 207 VAL A CA 1
ATOM 1582 C C . VAL A 1 207 ? -3.537 8.868 5.341 1.00 85.25 207 VAL A C 1
ATOM 1584 O O . VAL A 1 207 ? -3.008 8.712 6.439 1.00 85.25 207 VAL A O 1
ATOM 1587 N N . ASP A 1 208 ? -4.810 8.532 5.114 1.00 92.56 208 ASP A N 1
ATOM 1588 C CA . ASP A 1 208 ? -5.647 7.844 6.094 1.00 92.56 208 ASP A CA 1
ATOM 1589 C C . ASP A 1 208 ? -5.375 6.332 6.118 1.00 92.56 208 ASP A C 1
ATOM 1591 O O . ASP A 1 208 ? -5.974 5.620 6.915 1.00 92.56 208 ASP A O 1
ATOM 1595 N N . MET A 1 209 ? -4.510 5.807 5.248 1.00 92.31 209 MET A N 1
ATOM 1596 C CA . MET A 1 209 ? -4.317 4.373 5.046 1.00 92.31 209 MET A CA 1
ATOM 1597 C C . MET A 1 209 ? -2.894 3.966 5.409 1.00 92.31 209 MET A C 1
ATOM 1599 O O . MET A 1 209 ? -1.923 4.397 4.797 1.00 92.31 209 MET A O 1
ATOM 1603 N N . VAL A 1 210 ? -2.773 3.082 6.390 1.00 91.12 210 VAL A N 1
ATOM 1604 C CA . VAL A 1 210 ? -1.510 2.466 6.789 1.00 91.12 210 VAL A CA 1
ATOM 1605 C C . VAL A 1 210 ? -1.468 1.060 6.217 1.00 91.12 210 VAL A C 1
ATOM 1607 O O . VAL A 1 210 ? -2.319 0.228 6.528 1.00 91.12 210 VAL A O 1
ATOM 1610 N N . ASP A 1 211 ? -0.481 0.784 5.377 1.00 88.75 211 ASP A N 1
ATOM 1611 C CA . ASP A 1 211 ? -0.275 -0.545 4.815 1.00 88.75 211 ASP A CA 1
ATOM 1612 C C . ASP A 1 211 ? 0.132 -1.544 5.909 1.00 88.75 211 ASP A C 1
ATOM 1614 O O . ASP A 1 211 ? 1.071 -1.300 6.666 1.00 88.75 211 ASP A O 1
ATOM 1618 N N . VAL A 1 212 ? -0.578 -2.671 5.990 1.00 89.00 212 VAL A N 1
ATOM 1619 C CA . VAL A 1 212 ? -0.251 -3.780 6.906 1.00 89.00 212 VAL A CA 1
ATOM 1620 C C . VAL A 1 212 ? -0.079 -5.105 6.166 1.00 89.00 212 VAL A C 1
ATOM 1622 O O . VAL A 1 212 ? -0.100 -6.177 6.775 1.00 89.00 212 VAL A O 1
ATOM 1625 N N . ARG A 1 213 ? 0.080 -5.058 4.838 1.00 87.44 213 ARG A N 1
ATOM 1626 C CA . ARG A 1 213 ? 0.358 -6.247 4.032 1.00 87.44 213 ARG A CA 1
ATOM 1627 C C . ARG A 1 213 ? 1.682 -6.859 4.444 1.00 87.44 213 ARG A C 1
ATOM 1629 O O . ARG A 1 213 ? 2.707 -6.187 4.539 1.00 87.44 213 ARG A O 1
ATOM 1636 N N . GLN A 1 214 ? 1.685 -8.177 4.564 1.00 70.38 214 GLN A N 1
ATOM 1637 C CA . GLN A 1 214 ? 2.924 -8.936 4.609 1.00 70.38 214 GLN A CA 1
ATOM 1638 C C . GLN A 1 214 ? 3.455 -9.072 3.180 1.00 70.38 214 GLN A C 1
ATOM 1640 O O . GLN A 1 214 ? 2.962 -9.871 2.389 1.00 70.38 214 GLN A O 1
ATOM 1645 N N . ILE A 1 215 ? 4.434 -8.237 2.826 1.00 60.81 215 ILE A N 1
ATOM 1646 C CA . ILE A 1 215 ? 5.067 -8.253 1.495 1.00 60.81 215 ILE A CA 1
ATOM 1647 C C . ILE A 1 215 ? 5.896 -9.535 1.314 1.00 60.81 215 ILE A C 1
ATOM 1649 O O . ILE A 1 215 ? 5.996 -10.058 0.206 1.00 60.81 215 ILE A O 1
ATOM 1653 N N . LEU A 1 216 ? 6.456 -10.058 2.407 1.00 54.34 216 LEU A N 1
ATOM 1654 C CA . LEU A 1 216 ? 7.246 -11.280 2.461 1.00 54.34 216 LEU A CA 1
ATOM 1655 C C . LEU A 1 216 ? 6.999 -11.939 3.822 1.00 54.34 216 LEU A C 1
ATOM 1657 O O . LEU A 1 216 ? 7.508 -11.486 4.844 1.00 54.34 216 LEU A O 1
ATOM 1661 N N . ASP A 1 217 ? 6.187 -12.987 3.843 1.00 44.84 217 ASP A N 1
ATOM 1662 C CA . ASP A 1 217 ? 6.175 -13.943 4.946 1.00 44.84 217 ASP A CA 1
ATOM 1663 C C . ASP A 1 217 ? 7.561 -14.620 4.992 1.00 44.84 217 ASP A C 1
ATOM 1665 O O . ASP A 1 217 ? 7.889 -15.453 4.149 1.00 44.84 217 ASP A O 1
ATOM 1669 N N . ALA A 1 218 ? 8.401 -14.218 5.948 1.00 39.00 218 ALA A N 1
ATOM 1670 C CA . ALA A 1 218 ? 9.681 -14.864 6.247 1.00 39.00 218 ALA A CA 1
ATOM 1671 C C . ALA A 1 218 ? 9.531 -16.117 7.143 1.00 39.00 218 ALA A C 1
ATOM 1673 O O . ALA A 1 218 ? 10.528 -16.742 7.491 1.00 39.00 218 ALA A O 1
ATOM 1674 N N . SER A 1 219 ? 8.306 -16.478 7.530 1.00 41.19 219 SER A N 1
ATOM 1675 C CA . SER A 1 219 ? 7.957 -17.582 8.437 1.00 41.19 219 SER A CA 1
ATOM 1676 C C . SER A 1 219 ? 7.413 -18.846 7.757 1.00 41.19 219 SER A C 1
ATOM 1678 O O . SER A 1 219 ? 7.180 -19.835 8.444 1.00 41.19 219 SER A O 1
ATOM 1680 N N . GLY A 1 220 ? 7.322 -18.882 6.429 1.00 45.38 220 GLY A N 1
ATOM 1681 C CA . GLY A 1 220 ? 7.242 -20.129 5.677 1.00 45.38 220 GLY A CA 1
ATOM 1682 C C . GLY A 1 220 ? 5.826 -20.661 5.472 1.00 45.38 220 GLY A C 1
ATOM 1683 O O . GLY A 1 220 ? 5.282 -21.397 6.283 1.00 45.38 220 GLY A O 1
ATOM 1684 N N . ALA A 1 221 ? 5.288 -20.422 4.285 1.00 36.06 221 ALA A N 1
ATOM 1685 C CA . ALA A 1 221 ? 5.134 -21.466 3.274 1.00 36.06 221 ALA A CA 1
ATOM 1686 C C . ALA A 1 221 ? 4.654 -20.806 1.985 1.00 36.06 221 ALA A C 1
ATOM 1688 O O . ALA A 1 221 ? 3.467 -20.813 1.658 1.00 36.06 221 ALA A O 1
ATOM 1689 N N . ILE A 1 222 ? 5.586 -20.258 1.204 1.00 41.34 222 ILE A N 1
ATOM 1690 C CA . ILE A 1 222 ? 5.273 -19.983 -0.193 1.00 41.34 222 ILE A CA 1
ATOM 1691 C C . ILE A 1 222 ? 5.356 -21.308 -0.950 1.00 41.34 222 ILE A C 1
ATOM 1693 O O . ILE A 1 222 ? 6.339 -21.581 -1.639 1.00 41.34 222 ILE A O 1
ATOM 1697 N N . ASP A 1 223 ? 4.323 -22.145 -0.825 1.00 41.44 223 ASP A N 1
ATOM 1698 C CA . ASP A 1 223 ? 4.104 -23.252 -1.757 1.00 41.44 223 ASP A CA 1
ATOM 1699 C C . ASP A 1 223 ? 3.787 -22.648 -3.135 1.00 41.44 223 ASP A C 1
ATOM 1701 O O . ASP A 1 223 ? 2.642 -22.381 -3.498 1.00 41.44 223 ASP A O 1
ATOM 1705 N N . GLY A 1 224 ? 4.839 -22.272 -3.864 1.00 38.84 224 GLY A N 1
ATOM 1706 C CA . GLY A 1 224 ? 4.715 -21.640 -5.173 1.00 38.84 224 GLY A CA 1
ATOM 1707 C C . GLY A 1 224 ? 5.826 -20.668 -5.559 1.00 38.84 224 GLY A C 1
ATOM 1708 O O . GLY A 1 224 ? 6.090 -20.542 -6.756 1.00 38.84 224 GLY A O 1
ATOM 1709 N N . VAL A 1 225 ? 6.547 -20.043 -4.615 1.00 38.94 225 VAL A N 1
ATOM 1710 C CA . VAL A 1 225 ? 7.798 -19.337 -4.959 1.00 38.94 225 VAL A CA 1
ATOM 1711 C C . VAL A 1 225 ? 8.905 -20.373 -4.990 1.00 38.94 225 VAL A C 1
ATOM 1713 O O . VAL A 1 225 ? 9.755 -20.497 -4.116 1.00 38.94 225 VAL A O 1
ATOM 1716 N N . ARG A 1 226 ? 8.896 -21.135 -6.083 1.00 36.91 226 ARG A N 1
ATOM 1717 C CA . ARG A 1 226 ? 10.130 -21.715 -6.584 1.00 36.91 226 ARG A CA 1
ATOM 1718 C C . ARG A 1 226 ? 10.993 -20.530 -6.988 1.00 36.91 226 ARG A C 1
ATOM 1720 O O . ARG A 1 226 ? 10.723 -19.901 -8.015 1.00 36.91 226 ARG A O 1
ATOM 1727 N N . VAL A 1 227 ? 12.046 -20.245 -6.228 1.00 41.91 227 VAL A N 1
ATOM 1728 C CA . VAL A 1 227 ? 13.232 -19.605 -6.804 1.00 41.91 227 VAL A CA 1
ATOM 1729 C C . VAL A 1 227 ? 13.735 -20.588 -7.860 1.00 41.91 227 VAL A C 1
ATOM 1731 O O . VAL A 1 227 ? 14.524 -21.484 -7.598 1.00 41.91 227 VAL A O 1
ATOM 1734 N N . SER A 1 228 ? 13.151 -20.518 -9.056 1.00 42.34 228 SER A N 1
ATOM 1735 C CA . SER A 1 228 ? 13.363 -21.512 -10.112 1.00 42.34 228 SER A CA 1
ATOM 1736 C C . SER A 1 228 ? 14.716 -21.348 -10.798 1.00 42.34 228 SER A C 1
ATOM 1738 O O . SER A 1 228 ? 15.052 -22.140 -11.676 1.00 42.34 228 SER A O 1
ATOM 1740 N N . LYS A 1 229 ? 15.493 -20.332 -10.405 1.00 39.50 229 LYS A N 1
ATOM 1741 C CA . LYS A 1 229 ? 16.849 -20.092 -10.883 1.00 39.50 229 LYS A CA 1
ATOM 1742 C C . LYS A 1 229 ? 17.538 -19.040 -10.018 1.00 39.50 229 LYS A C 1
ATOM 1744 O O . LYS A 1 229 ? 17.220 -17.858 -10.126 1.00 39.50 229 LYS A O 1
ATOM 1749 N N . LEU A 1 230 ? 18.522 -19.454 -9.224 1.00 39.41 230 LEU A N 1
ATOM 1750 C CA . LEU A 1 230 ? 19.691 -18.603 -9.041 1.00 39.41 230 LEU A CA 1
ATOM 1751 C C . LEU A 1 230 ? 20.501 -18.765 -10.330 1.00 39.41 230 LEU A C 1
ATOM 1753 O O . LEU A 1 230 ? 20.970 -19.857 -10.636 1.00 39.41 230 LEU A O 1
ATOM 1757 N N . VAL A 1 231 ? 20.567 -17.717 -11.147 1.00 40.16 231 VAL A N 1
ATOM 1758 C CA . VAL A 1 231 ? 21.546 -17.667 -12.235 1.00 40.16 231 VAL A CA 1
ATOM 1759 C C . VAL A 1 231 ? 22.799 -17.086 -11.607 1.00 40.16 231 VAL A C 1
ATOM 1761 O O . VAL A 1 231 ? 22.866 -15.879 -11.375 1.00 40.16 231 VAL A O 1
ATOM 1764 N N . SER A 1 232 ? 23.759 -17.941 -11.271 1.00 42.31 232 SER A N 1
ATOM 1765 C CA . SER A 1 232 ? 25.102 -17.482 -10.946 1.00 42.31 232 SER A CA 1
ATOM 1766 C C . SER A 1 232 ? 25.704 -16.779 -12.179 1.00 42.31 232 SER A C 1
ATOM 1768 O O . SER A 1 232 ? 25.357 -17.114 -13.320 1.00 42.31 232 SER A O 1
ATOM 1770 N N . PRO A 1 233 ? 26.581 -15.774 -11.994 1.00 42.09 233 PRO A N 1
ATOM 1771 C CA . PRO A 1 233 ? 27.161 -14.993 -13.094 1.00 42.09 233 PRO A CA 1
ATOM 1772 C C . PRO A 1 233 ? 27.923 -15.819 -14.145 1.00 42.09 233 PRO A C 1
ATOM 1774 O O . PRO A 1 233 ? 28.206 -15.319 -15.231 1.00 42.09 233 PRO A O 1
ATOM 1777 N N . ASP A 1 234 ? 28.256 -17.071 -13.833 1.00 47.19 234 ASP A N 1
ATOM 1778 C CA . ASP A 1 234 ? 28.972 -18.020 -14.687 1.00 47.19 234 ASP A CA 1
ATOM 1779 C C . ASP A 1 234 ? 28.052 -18.924 -15.535 1.00 47.19 234 ASP A C 1
ATOM 1781 O O . ASP A 1 234 ? 28.536 -19.682 -16.375 1.00 47.19 234 ASP A O 1
ATOM 1785 N N . GLY A 1 235 ? 26.727 -18.826 -15.371 1.00 42.31 235 GLY A N 1
ATOM 1786 C CA . GLY A 1 235 ? 25.756 -19.594 -16.153 1.00 42.31 235 GLY A CA 1
ATOM 1787 C C . GLY A 1 235 ? 25.700 -21.087 -15.816 1.00 42.31 235 GLY A C 1
ATOM 1788 O O . GLY A 1 235 ? 25.053 -21.842 -16.549 1.00 42.31 235 GLY A O 1
ATOM 1789 N N . LEU A 1 236 ? 26.342 -21.519 -14.727 1.00 41.97 236 LEU A N 1
ATOM 1790 C CA . LEU A 1 236 ? 26.248 -22.889 -14.239 1.00 41.97 236 LEU A CA 1
ATOM 1791 C C . LEU A 1 236 ? 24.978 -23.057 -13.397 1.00 41.97 236 LEU A C 1
ATOM 1793 O O . LEU A 1 236 ? 24.682 -22.292 -12.488 1.00 41.97 236 LEU A O 1
ATOM 1797 N N . THR A 1 237 ? 24.170 -24.056 -13.741 1.00 44.09 237 THR A N 1
ATOM 1798 C CA . THR A 1 237 ? 23.014 -24.448 -12.933 1.00 44.09 237 THR A CA 1
ATOM 1799 C C . THR A 1 237 ? 23.505 -25.288 -11.761 1.00 44.09 237 THR A C 1
ATOM 1801 O O . THR A 1 237 ? 23.695 -26.493 -11.930 1.00 44.09 237 THR A O 1
ATOM 1804 N N . ASP A 1 238 ? 23.719 -24.668 -10.605 1.00 50.22 238 ASP A N 1
ATOM 1805 C CA . ASP A 1 238 ? 24.039 -25.403 -9.380 1.00 50.22 238 ASP A CA 1
ATOM 1806 C C . ASP A 1 238 ? 22.795 -26.058 -8.750 1.00 50.22 238 ASP A C 1
ATOM 1808 O O . ASP A 1 238 ? 21.660 -25.618 -8.992 1.00 50.22 238 ASP A O 1
ATOM 1812 N N . PRO A 1 239 ? 22.976 -27.167 -8.004 1.00 47.78 239 PRO A N 1
ATOM 1813 C CA . PRO A 1 239 ? 21.889 -28.025 -7.569 1.00 47.78 239 PRO A CA 1
ATOM 1814 C C . PRO A 1 239 ? 20.974 -27.341 -6.551 1.00 47.78 239 PRO A C 1
ATOM 1816 O O . PRO A 1 239 ? 21.369 -26.531 -5.719 1.00 47.78 239 PRO A O 1
ATOM 1819 N N . VAL A 1 240 ? 19.704 -27.713 -6.668 1.00 48.72 240 VAL A N 1
ATOM 1820 C CA . VAL A 1 240 ? 18.545 -27.187 -5.953 1.00 48.72 240 VAL A CA 1
ATOM 1821 C C . VAL A 1 240 ? 18.755 -27.230 -4.438 1.00 48.72 240 VAL A C 1
ATOM 1823 O O . VAL A 1 240 ? 18.792 -28.304 -3.845 1.00 48.72 240 VAL A O 1
ATOM 1826 N N . LEU A 1 241 ? 18.795 -26.052 -3.811 1.00 46.56 241 LEU A N 1
ATOM 1827 C CA . LEU A 1 241 ? 18.477 -25.891 -2.394 1.00 46.56 241 LEU A CA 1
ATOM 1828 C C . LEU A 1 241 ? 17.009 -26.295 -2.204 1.00 46.56 241 LEU A C 1
ATOM 1830 O O . LEU A 1 241 ? 16.102 -25.553 -2.582 1.00 46.56 241 LEU A O 1
ATOM 1834 N N . SER A 1 242 ? 16.760 -27.488 -1.670 1.00 46.09 242 SER A N 1
ATOM 1835 C CA . SER A 1 242 ? 15.449 -27.838 -1.128 1.00 46.09 242 SER A CA 1
ATOM 1836 C C . SER A 1 242 ? 15.480 -27.569 0.370 1.00 46.09 242 SER A C 1
ATOM 1838 O O . SER A 1 242 ? 16.134 -28.303 1.107 1.00 46.09 242 SER A O 1
ATOM 1840 N N . ALA A 1 243 ? 14.798 -26.515 0.807 1.00 44.56 243 ALA A N 1
ATOM 1841 C CA . ALA A 1 243 ? 14.413 -26.395 2.205 1.00 44.56 243 ALA A CA 1
ATOM 1842 C C . ALA A 1 243 ? 13.246 -27.355 2.446 1.00 44.56 243 ALA A C 1
ATOM 1844 O O . ALA A 1 243 ? 12.303 -27.391 1.646 1.00 44.56 243 ALA A O 1
ATOM 1845 N N . ASP A 1 244 ? 13.318 -28.153 3.504 1.00 44.44 244 ASP A N 1
ATOM 1846 C CA . ASP A 1 244 ? 12.136 -28.851 3.989 1.00 44.44 244 ASP A CA 1
ATOM 1847 C C . ASP A 1 244 ? 11.319 -27.934 4.915 1.00 44.44 244 ASP A C 1
ATOM 1849 O O . ASP A 1 244 ? 11.747 -26.850 5.320 1.00 44.44 244 ASP A O 1
ATOM 1853 N N .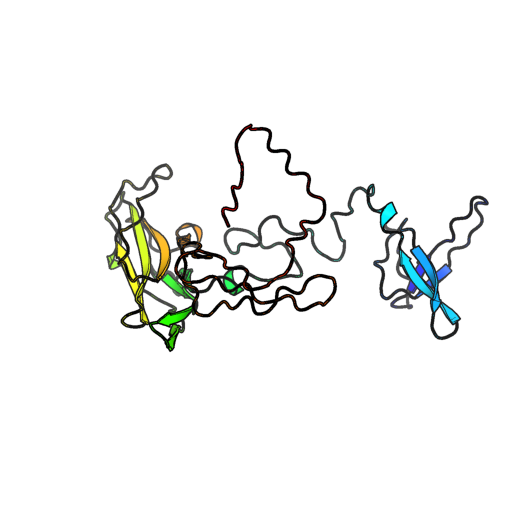 ASN A 1 245 ? 10.096 -28.357 5.238 1.00 43.78 245 ASN A N 1
ATOM 1854 C CA . ASN A 1 245 ? 9.183 -27.591 6.091 1.00 43.78 245 ASN A CA 1
ATOM 1855 C C . ASN A 1 245 ? 9.651 -27.493 7.561 1.00 43.78 245 ASN A C 1
ATOM 1857 O O . ASN A 1 245 ? 8.908 -26.969 8.388 1.00 43.78 245 ASN A O 1
ATOM 1861 N N . SER A 1 246 ? 10.839 -28.002 7.907 1.00 46.62 246 SER A N 1
ATOM 1862 C CA . SER A 1 246 ? 11.443 -27.849 9.239 1.00 46.62 246 SER A CA 1
ATOM 1863 C C . SER A 1 246 ? 12.342 -26.619 9.356 1.00 46.62 246 SER A C 1
ATOM 1865 O O . SER A 1 246 ? 12.809 -26.327 10.453 1.00 46.62 246 SER A O 1
ATOM 1867 N N . GLY A 1 247 ? 12.577 -25.885 8.262 1.00 41.50 247 GLY A N 1
ATOM 1868 C CA . GLY A 1 247 ? 13.533 -24.775 8.250 1.00 41.50 247 GLY A CA 1
ATOM 1869 C C . GLY A 1 247 ? 14.991 -25.230 8.134 1.00 41.50 247 GLY A C 1
ATOM 1870 O O . GLY A 1 247 ? 15.886 -24.388 8.178 1.00 41.50 247 GLY A O 1
ATOM 1871 N N . ASP A 1 248 ? 15.227 -26.530 7.931 1.00 46.47 248 ASP A N 1
ATOM 1872 C CA . ASP A 1 248 ? 16.546 -27.068 7.636 1.00 46.47 248 ASP A CA 1
ATOM 1873 C C . ASP A 1 248 ? 16.821 -26.988 6.130 1.00 46.47 248 ASP A C 1
ATOM 1875 O O . ASP A 1 248 ? 16.036 -27.409 5.273 1.00 46.47 248 ASP A O 1
ATOM 1879 N N . VAL A 1 249 ? 17.988 -26.442 5.794 1.00 45.97 249 VAL A N 1
ATOM 1880 C CA . VAL A 1 249 ? 18.526 -26.473 4.435 1.00 45.97 249 VAL A CA 1
ATOM 1881 C C . VAL A 1 249 ? 19.441 -27.684 4.339 1.00 45.97 249 VAL A C 1
ATOM 1883 O O . VAL A 1 249 ? 20.599 -27.640 4.752 1.00 45.97 249 VAL A O 1
ATOM 1886 N N . THR A 1 250 ? 18.934 -28.790 3.795 1.00 46.88 250 THR A N 1
ATOM 1887 C CA . THR A 1 250 ? 19.773 -29.961 3.528 1.00 46.88 250 THR A CA 1
ATOM 1888 C C . THR A 1 250 ? 20.507 -29.769 2.202 1.00 46.88 250 THR A C 1
ATOM 1890 O O . THR A 1 250 ? 19.901 -29.761 1.130 1.00 46.88 250 THR A O 1
ATOM 1893 N N . LEU A 1 251 ? 21.834 -29.645 2.249 1.00 50.91 251 LEU A N 1
ATOM 1894 C CA . LEU A 1 251 ? 22.673 -29.716 1.053 1.00 50.91 251 LEU A CA 1
ATOM 1895 C C . LEU A 1 251 ? 22.811 -31.187 0.641 1.00 50.91 251 LEU A C 1
ATOM 1897 O O . LEU A 1 251 ? 23.685 -31.911 1.113 1.00 50.91 251 LEU A O 1
ATOM 1901 N N . ALA A 1 252 ? 21.912 -31.656 -0.223 1.00 47.72 252 ALA A N 1
ATOM 1902 C CA . ALA A 1 252 ? 21.983 -33.000 -0.785 1.00 47.72 252 ALA A CA 1
ATOM 1903 C C . ALA A 1 252 ? 23.012 -33.044 -1.929 1.00 47.72 252 ALA A C 1
ATOM 1905 O O . ALA A 1 252 ? 22.670 -33.009 -3.110 1.00 47.72 252 ALA A O 1
ATOM 1906 N N . GLY A 1 253 ? 24.291 -33.119 -1.572 1.00 50.69 253 GLY A N 1
ATOM 1907 C CA . GLY A 1 253 ? 25.383 -33.328 -2.516 1.00 50.69 253 GLY A CA 1
ATOM 1908 C C . GLY A 1 253 ? 26.680 -33.659 -1.790 1.00 50.69 253 GLY A C 1
ATOM 1909 O O . GLY A 1 253 ? 26.988 -33.069 -0.765 1.00 50.69 253 GLY A O 1
ATOM 1910 N N . THR A 1 254 ? 27.469 -34.590 -2.323 1.00 44.84 254 THR A N 1
ATOM 1911 C CA . THR A 1 254 ? 28.820 -34.921 -1.828 1.00 44.84 254 THR A CA 1
ATOM 1912 C C . THR A 1 254 ? 29.860 -33.864 -2.234 1.00 44.84 254 THR A C 1
ATOM 1914 O O . THR A 1 254 ? 30.996 -34.211 -2.548 1.00 44.84 254 THR A O 1
ATOM 1917 N N . GLY A 1 255 ? 29.449 -32.601 -2.355 1.00 48.81 255 GLY A N 1
ATOM 1918 C CA . GLY A 1 255 ? 30.287 -31.497 -2.813 1.00 48.81 255 GLY A CA 1
ATOM 1919 C C . GLY A 1 255 ? 30.824 -30.684 -1.642 1.00 48.81 255 GLY A C 1
ATOM 1920 O O . GLY A 1 255 ? 30.117 -30.473 -0.660 1.00 48.81 255 GLY A O 1
ATOM 1921 N N . ASP A 1 256 ? 32.067 -30.225 -1.765 1.00 46.50 256 ASP A N 1
ATOM 1922 C CA . ASP A 1 256 ? 32.675 -29.299 -0.813 1.00 46.50 256 ASP A CA 1
ATOM 1923 C C . ASP A 1 256 ? 31.950 -27.946 -0.841 1.00 46.50 256 ASP A C 1
ATOM 1925 O O . ASP A 1 256 ? 31.632 -27.410 -1.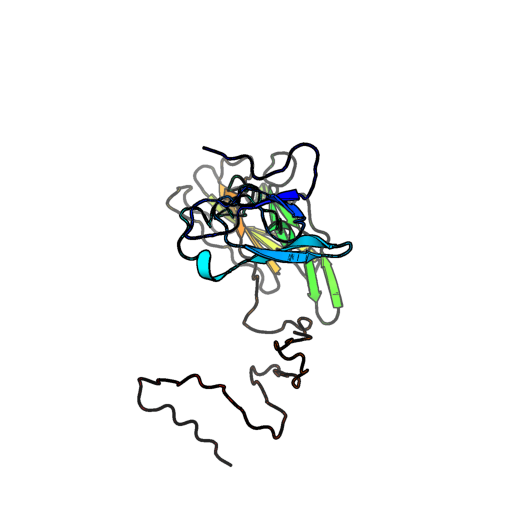905 1.00 46.50 256 ASP A O 1
ATOM 1929 N N . ILE A 1 257 ? 31.732 -27.360 0.337 1.00 46.19 257 ILE A N 1
ATOM 1930 C CA . ILE A 1 257 ? 31.318 -25.962 0.462 1.00 46.19 257 ILE A CA 1
ATOM 1931 C C . ILE A 1 257 ? 32.571 -25.110 0.251 1.00 46.19 257 ILE A C 1
ATOM 1933 O O . ILE A 1 257 ? 33.389 -24.951 1.156 1.00 46.19 257 ILE A O 1
ATOM 1937 N N . ILE A 1 258 ? 32.737 -24.565 -0.952 1.00 44.84 258 ILE A N 1
ATOM 1938 C CA . ILE A 1 258 ? 33.776 -23.571 -1.227 1.00 44.84 258 ILE A CA 1
ATOM 1939 C C . ILE A 1 258 ? 33.169 -22.198 -0.937 1.00 44.84 258 ILE A C 1
ATOM 1941 O O . ILE A 1 258 ? 32.431 -21.661 -1.759 1.00 44.84 258 ILE A O 1
ATOM 1945 N N . LEU A 1 259 ? 33.451 -21.636 0.241 1.00 45.31 259 LEU A N 1
ATOM 1946 C CA . LEU A 1 259 ? 33.195 -20.219 0.509 1.00 45.31 259 LEU A CA 1
ATOM 1947 C C . LEU A 1 259 ? 34.335 -19.416 -0.136 1.00 45.31 259 LEU A C 1
ATOM 1949 O O . LEU A 1 259 ? 35.481 -19.580 0.289 1.00 45.31 259 LEU A O 1
ATOM 1953 N N . PRO A 1 260 ? 34.081 -18.598 -1.172 1.00 36.94 260 PRO A N 1
ATOM 1954 C CA . PRO A 1 260 ? 35.125 -17.783 -1.772 1.00 36.94 260 PRO A CA 1
ATOM 1955 C C . PRO A 1 260 ? 35.515 -16.662 -0.799 1.00 36.94 260 PRO A C 1
ATOM 1957 O O . PRO A 1 260 ? 34.771 -15.707 -0.625 1.00 36.94 260 PRO A O 1
ATOM 1960 N N . ASP A 1 261 ? 36.670 -16.826 -0.155 1.00 44.09 261 ASP A N 1
ATOM 1961 C CA . ASP A 1 261 ? 37.547 -15.807 0.445 1.00 44.09 261 ASP A CA 1
ATOM 1962 C C . ASP A 1 261 ? 36.952 -14.685 1.322 1.00 44.09 261 ASP A C 1
ATOM 1964 O O . ASP A 1 261 ? 37.646 -13.703 1.595 1.00 44.09 261 ASP A O 1
ATOM 1968 N N . ASP A 1 262 ? 35.750 -14.835 1.879 1.00 39.78 262 ASP A N 1
ATOM 1969 C CA . ASP A 1 262 ? 35.331 -13.983 2.992 1.00 39.78 262 ASP A CA 1
ATOM 1970 C C . ASP A 1 262 ? 35.861 -14.548 4.311 1.00 39.78 262 ASP A C 1
ATOM 1972 O O . ASP A 1 262 ? 35.358 -15.510 4.897 1.00 39.78 262 ASP A O 1
ATOM 1976 N N . ILE A 1 263 ? 36.936 -13.908 4.770 1.00 40.44 263 ILE A N 1
ATOM 1977 C CA . ILE A 1 263 ? 37.491 -14.033 6.111 1.00 40.44 263 ILE A CA 1
ATOM 1978 C C . ILE A 1 263 ? 36.368 -13.734 7.110 1.00 40.44 263 ILE A C 1
ATOM 1980 O O . ILE A 1 263 ? 36.072 -12.572 7.398 1.00 40.44 263 ILE A O 1
ATOM 1984 N N . ILE A 1 264 ? 35.777 -14.781 7.687 1.00 41.88 264 ILE A N 1
ATOM 1985 C CA . ILE A 1 264 ? 34.959 -14.653 8.891 1.00 41.88 264 ILE A CA 1
ATOM 1986 C C . ILE A 1 264 ? 35.908 -14.218 10.014 1.00 41.88 264 ILE A C 1
ATOM 1988 O O . ILE A 1 264 ? 36.543 -15.035 10.677 1.00 41.88 264 ILE A O 1
ATOM 1992 N N . HIS A 1 265 ? 36.030 -12.908 10.224 1.00 36.25 265 HIS A N 1
ATOM 1993 C CA . HIS A 1 265 ? 36.507 -12.375 11.493 1.00 36.25 265 HIS A CA 1
ATOM 1994 C C . HIS A 1 265 ? 35.399 -12.613 12.524 1.00 36.25 265 HIS A C 1
ATOM 1996 O O . HIS A 1 265 ? 34.596 -11.720 12.793 1.00 36.25 265 HIS A O 1
ATOM 2002 N N . SER A 1 266 ? 35.337 -13.813 13.110 1.00 42.50 266 SER A N 1
ATOM 2003 C CA . SER A 1 266 ? 34.606 -13.979 14.364 1.00 42.50 266 SER A CA 1
ATOM 2004 C C . SER A 1 266 ? 35.469 -13.358 15.459 1.00 42.50 266 SER A C 1
ATOM 2006 O O . SER A 1 266 ? 36.397 -13.967 15.988 1.00 42.50 266 SER A O 1
ATOM 2008 N N . GLY A 1 267 ? 35.190 -12.092 15.760 1.00 36.91 267 GLY A N 1
ATOM 2009 C CA . GLY A 1 267 ? 35.769 -11.379 16.896 1.00 36.91 267 GLY A CA 1
ATOM 2010 C C . GLY A 1 267 ? 35.367 -11.947 18.260 1.00 36.91 267 GLY A C 1
ATOM 2011 O O . GLY A 1 267 ? 35.815 -11.406 19.262 1.00 36.91 267 GLY A O 1
ATOM 2012 N N . ASP A 1 268 ? 34.596 -13.034 18.305 1.00 36.59 268 ASP A N 1
ATOM 2013 C CA . ASP A 1 268 ? 34.242 -13.742 19.524 1.00 36.59 268 ASP A CA 1
ATOM 2014 C C . ASP A 1 268 ? 34.738 -15.193 19.455 1.00 36.59 268 ASP A C 1
ATOM 2016 O O . ASP A 1 268 ? 34.507 -15.930 18.495 1.00 36.59 268 ASP A O 1
ATOM 2020 N N . ILE A 1 269 ? 35.490 -15.561 20.490 1.00 45.44 269 ILE A N 1
ATOM 2021 C CA . ILE A 1 269 ? 35.919 -16.921 20.808 1.00 45.44 269 ILE A CA 1
ATOM 2022 C C . ILE A 1 269 ? 34.653 -17.764 21.049 1.00 45.44 269 ILE A C 1
ATOM 2024 O O . ILE A 1 269 ? 33.778 -17.333 21.792 1.00 45.44 269 ILE A O 1
ATOM 2028 N N . ASP A 1 270 ? 34.598 -18.955 20.444 1.00 46.41 270 ASP A N 1
ATOM 2029 C CA . ASP A 1 270 ? 33.572 -20.010 20.588 1.00 46.41 270 ASP A CA 1
ATOM 2030 C C . ASP A 1 270 ? 32.392 -20.025 19.596 1.00 46.41 270 ASP A C 1
ATOM 2032 O O . ASP A 1 270 ? 31.223 -20.076 19.970 1.00 46.41 270 ASP A O 1
ATOM 2036 N N . THR A 1 271 ? 32.673 -20.167 18.298 1.00 40.59 271 THR A N 1
ATOM 2037 C CA . THR A 1 271 ? 31.768 -20.942 17.422 1.00 40.59 271 THR A CA 1
ATOM 2038 C C . THR A 1 271 ? 32.544 -22.069 16.750 1.00 40.59 271 THR A C 1
ATOM 2040 O O . THR A 1 271 ? 32.986 -21.980 15.609 1.00 40.59 271 THR A O 1
ATOM 2043 N N . LEU A 1 272 ? 32.751 -23.145 17.510 1.00 36.88 272 LEU A N 1
ATOM 2044 C CA . LEU A 1 272 ? 33.219 -24.429 16.997 1.00 36.88 272 LEU A CA 1
ATOM 2045 C C . LEU A 1 272 ? 32.016 -25.140 16.364 1.00 36.88 272 LEU A C 1
ATOM 2047 O O . LEU A 1 272 ? 31.149 -25.652 17.071 1.00 36.88 272 LEU A O 1
ATOM 2051 N N . ILE A 1 273 ? 31.953 -25.174 15.032 1.00 44.38 273 ILE A N 1
ATOM 2052 C CA . ILE A 1 273 ? 31.075 -26.109 14.323 1.00 44.38 273 ILE A CA 1
ATOM 2053 C C . ILE A 1 273 ? 31.698 -27.499 14.494 1.00 44.38 273 ILE A C 1
ATOM 2055 O O . ILE A 1 273 ? 32.645 -27.866 13.800 1.00 44.38 273 ILE A O 1
ATOM 2059 N N . SER A 1 274 ? 31.205 -28.252 15.478 1.00 34.56 274 SER A N 1
ATOM 2060 C CA . SER A 1 274 ? 31.508 -29.674 15.627 1.00 34.56 274 SER A CA 1
ATOM 2061 C C . SER A 1 274 ? 30.672 -30.456 14.618 1.00 34.56 274 SER A C 1
ATOM 2063 O O . SER A 1 274 ? 29.474 -30.645 14.816 1.00 34.56 274 SER A O 1
ATOM 2065 N N . LEU A 1 275 ? 31.301 -30.904 13.534 1.00 39.38 275 LEU A N 1
ATOM 2066 C CA . LEU A 1 275 ? 30.753 -31.958 12.685 1.00 39.38 275 LEU A CA 1
ATOM 2067 C C . LEU A 1 275 ? 31.088 -33.298 13.351 1.00 39.38 275 LEU A C 1
ATOM 2069 O O . LEU A 1 275 ? 32.202 -33.801 13.208 1.00 39.38 275 LEU A O 1
ATOM 2073 N N . GLU A 1 276 ? 30.151 -33.849 14.123 1.00 35.25 276 GLU A N 1
ATOM 2074 C CA . GLU A 1 276 ? 30.242 -35.249 14.548 1.00 35.25 276 GLU A CA 1
ATOM 2075 C C . GLU A 1 276 ? 29.868 -36.157 13.365 1.00 35.25 276 GLU A C 1
ATOM 2077 O O . GLU A 1 276 ? 28.827 -35.970 12.733 1.00 35.25 276 GLU A O 1
ATOM 2082 N N . THR A 1 277 ? 30.757 -37.101 13.048 1.00 42.28 277 THR A N 1
ATOM 2083 C CA . THR A 1 277 ? 30.556 -38.187 12.071 1.00 42.28 277 THR A CA 1
ATOM 2084 C C . THR A 1 277 ? 29.774 -39.347 12.657 1.00 42.28 277 THR A C 1
ATOM 2086 O O . THR A 1 277 ? 30.114 -39.727 13.803 1.00 42.28 277 THR A O 1
#

Organism: NCBI:txid412755

Sequence (277 aa):
MDSNIDVPDRPGFVWCQEYSPLDDTSPFHAFNNKVQAREGLTVWIGKGLGGRREVLDWNNSTIVNTDNYAAQKYLPTHHSDHEWPDFKPGPDVVNVYPRSLSMLRTYPGEGGALTVSASPLRYIKGNALVIFPGKNSLDISASQPASGLALFVGIYLDPDDNTLKSVDGATTSDSPAITPDSPAFPESAILSANVRLNGDQTVFSEVDMVDVRQILDASGAIDGVRVSKLVSPDGLTDPVLSADNSGDVTLAGTGDIILPDDIIHSGDIDTLISLET

Foldseek 3Di:
DPDPQDDPPDPQKGWDWDDDPVPDTDIDIARHDDDDRDPPWAFDWDQDPPRGIHGDGGDPVVLPDDDCPQPDVPAHRQDPDLAPPVDDHTPGPPPPRVLVQDAQAKFWAPDQFQWIWTDKDWDDDPNDIDIQRIGRTDHPVVLEDAAQKKWWWWWWQQPVVRDIDTDTADIDGPDPVDDHDDHDDDPRTQGHWIFIHYNPHGTDHCVRTGGPGPSDDPPDDPPPPPPVDPCDPVRDGDDDQDDDPVRDGDPPDPDDDDDPDDPPPPVDPDDDPDPDD

pLDDT: mean 71.87, std 22.73, range [34.56, 98.62]

Radius of gyration: 29.2 Å; chains: 1; bounding box: 71×66×65 Å

Secondary structure (DSSP, 8-state):
-----BPTT-TTEEEE----TTS----EEEE-SSS---TT--EEEEE-GGG-EEEEEE-GGGGTT-TTTT--TTS----S---TTTS-----S----HHHH-TT-EEEPTTSSSEEEE--EEEEETTEEEEE--EEEEE-GGG---TTEEEEEEEEEETTTTEEEEEE---EE--TT-PPPPP---TT-EEEEEEEEETT--S--GGGEEE---S--SSS--TT--------TT-------EE-TTS-EE--SS------S------SS--------